Protein AF-A0A926U6B1-F1 (afdb_monomer_lite)

Structure (mmCIF, N/CA/C/O backbone):
data_AF-A0A926U6B1-F1
#
_entry.id   AF-A0A926U6B1-F1
#
loop_
_atom_site.group_PDB
_atom_site.id
_atom_site.type_symbol
_atom_site.label_atom_id
_atom_site.label_alt_id
_atom_site.label_comp_id
_atom_site.label_asym_id
_atom_site.label_entity_id
_atom_site.label_seq_id
_atom_site.pdbx_PDB_ins_code
_atom_site.Cartn_x
_atom_site.Cartn_y
_atom_site.Cartn_z
_atom_site.occupancy
_atom_site.B_iso_or_equiv
_atom_site.auth_seq_id
_atom_site.auth_comp_id
_atom_site.auth_asym_id
_atom_site.auth_atom_id
_atom_site.pdbx_PDB_model_num
ATOM 1 N N . MET A 1 1 ? 4.799 16.241 11.304 1.00 45.91 1 MET A N 1
ATOM 2 C CA . MET A 1 1 ? 3.453 16.338 11.906 1.00 45.91 1 MET A CA 1
ATOM 3 C C . MET A 1 1 ? 2.726 15.053 11.556 1.00 45.91 1 MET A C 1
ATOM 5 O O . MET A 1 1 ? 2.795 14.659 10.402 1.00 45.91 1 MET A O 1
ATOM 9 N N . THR A 1 2 ? 2.143 14.348 12.523 1.00 55.47 2 THR A N 1
ATOM 10 C CA . THR A 1 2 ? 1.338 13.146 12.255 1.00 55.47 2 THR A CA 1
ATOM 11 C C . THR A 1 2 ? -0.083 13.584 11.935 1.00 55.47 2 THR A C 1
ATOM 13 O O . THR A 1 2 ? -0.778 14.085 12.818 1.00 55.47 2 THR A O 1
ATOM 16 N N . THR A 1 3 ? -0.488 13.452 10.676 1.00 71.56 3 THR A N 1
ATOM 17 C CA . THR A 1 3 ? -1.867 13.704 10.249 1.00 71.56 3 THR A CA 1
ATOM 18 C C . THR A 1 3 ? -2.762 12.585 10.772 1.00 71.56 3 THR A C 1
ATOM 20 O O . THR A 1 3 ? -2.451 11.407 10.597 1.00 71.56 3 THR A O 1
ATOM 23 N N . THR A 1 4 ? -3.860 12.941 11.437 1.00 89.19 4 THR A N 1
ATOM 24 C CA . THR A 1 4 ? -4.883 11.970 11.836 1.00 89.19 4 THR A CA 1
ATOM 25 C C . THR A 1 4 ? -5.640 11.517 10.594 1.00 89.19 4 THR A C 1
ATOM 27 O O . THR A 1 4 ? -6.307 12.328 9.960 1.00 89.19 4 THR A O 1
ATOM 30 N N . ILE A 1 5 ? -5.540 10.233 10.259 1.00 94.50 5 ILE A N 1
ATOM 31 C CA . ILE A 1 5 ? -6.260 9.635 9.132 1.00 94.50 5 ILE A CA 1
ATOM 32 C C . ILE A 1 5 ? -7.733 9.451 9.487 1.00 94.50 5 ILE A C 1
ATOM 34 O O . ILE A 1 5 ? -8.052 8.897 10.542 1.00 94.50 5 ILE A O 1
ATOM 38 N N . THR A 1 6 ? -8.624 9.892 8.600 1.00 96.06 6 THR A N 1
ATOM 39 C CA . THR A 1 6 ? -10.074 9.699 8.715 1.00 96.06 6 THR A CA 1
ATOM 40 C C . THR A 1 6 ? -10.574 8.568 7.816 1.00 96.06 6 THR A C 1
ATOM 42 O O . THR A 1 6 ? -9.847 8.044 6.968 1.00 96.06 6 THR A O 1
ATOM 45 N N . VAL A 1 7 ? -11.843 8.187 7.987 1.00 97.12 7 VAL A N 1
ATOM 46 C CA . VAL A 1 7 ? -12.505 7.201 7.118 1.00 97.12 7 VAL A CA 1
ATOM 47 C C . VAL A 1 7 ? -12.552 7.703 5.672 1.00 97.12 7 VAL A C 1
ATOM 49 O O . VAL A 1 7 ? -12.290 6.935 4.753 1.00 97.12 7 VAL A O 1
ATOM 52 N N . GLU A 1 8 ? -12.789 8.999 5.469 1.00 97.56 8 GLU A N 1
ATOM 53 C CA . GLU A 1 8 ? -12.849 9.630 4.148 1.00 97.56 8 GLU A CA 1
ATOM 54 C C . GLU A 1 8 ? -11.492 9.628 3.436 1.00 97.56 8 GLU A C 1
ATOM 56 O O . GLU A 1 8 ? -11.446 9.478 2.215 1.00 97.56 8 GLU A O 1
ATOM 61 N N . ASN A 1 9 ? -10.387 9.773 4.179 1.00 97.44 9 ASN A N 1
ATOM 62 C CA . ASN A 1 9 ? -9.047 9.623 3.605 1.00 97.44 9 ASN A CA 1
ATOM 63 C C . ASN A 1 9 ? -8.846 8.199 3.072 1.00 97.44 9 ASN A C 1
ATOM 65 O O . ASN A 1 9 ? -8.396 8.008 1.942 1.00 97.44 9 ASN A O 1
ATOM 69 N N . LEU A 1 10 ? -9.228 7.195 3.871 1.00 98.06 10 LEU A N 1
ATOM 70 C CA . LEU A 1 10 ? -9.149 5.796 3.455 1.00 98.06 10 LEU A CA 1
ATOM 71 C C . LEU A 1 10 ? -10.073 5.504 2.271 1.00 98.06 10 LEU A C 1
ATOM 73 O O . LEU A 1 10 ? -9.671 4.766 1.382 1.00 98.06 10 LEU A O 1
ATOM 77 N N . ASP A 1 11 ? -11.267 6.098 2.213 1.00 98.44 11 ASP A N 1
ATOM 78 C CA . ASP A 1 11 ? -12.184 5.952 1.076 1.00 98.44 11 ASP A CA 1
ATOM 79 C C . ASP A 1 11 ? -11.575 6.418 -0.244 1.00 98.44 11 ASP A C 1
ATOM 81 O O . ASP A 1 11 ? -11.683 5.720 -1.254 1.00 98.44 11 ASP A O 1
ATOM 85 N N . ARG A 1 12 ? -10.898 7.571 -0.242 1.00 98.38 12 ARG A N 1
ATOM 86 C CA . ARG A 1 12 ? -10.265 8.110 -1.453 1.00 98.38 12 ARG A CA 1
ATOM 87 C C . ARG A 1 12 ? -9.132 7.219 -1.960 1.00 98.38 12 ARG A C 1
ATOM 89 O O . ARG A 1 12 ? -9.056 6.975 -3.159 1.00 98.38 12 ARG A O 1
ATOM 96 N N . VAL A 1 13 ? -8.321 6.660 -1.062 1.00 98.19 13 VAL A N 1
ATOM 97 C CA . VAL A 1 13 ? -7.270 5.698 -1.435 1.00 98.19 13 VAL A CA 1
ATOM 98 C C . VAL A 1 13 ? -7.864 4.354 -1.873 1.00 98.19 13 VAL A C 1
ATOM 100 O O . VAL A 1 13 ? -7.430 3.769 -2.863 1.00 98.19 13 VAL A O 1
ATOM 103 N N . LEU A 1 14 ? -8.878 3.850 -1.166 1.00 98.50 14 LEU A N 1
ATOM 104 C CA . LEU A 1 14 ? -9.508 2.562 -1.471 1.00 98.50 14 LEU A CA 1
ATOM 105 C C . LEU A 1 14 ? -10.334 2.584 -2.761 1.00 98.50 14 LEU A C 1
ATOM 107 O O . LEU A 1 14 ? -10.607 1.519 -3.309 1.00 98.50 14 LEU A O 1
ATOM 111 N N . ALA A 1 15 ? -10.662 3.759 -3.303 1.00 98.25 15 ALA A N 1
ATOM 112 C CA . ALA A 1 15 ? -11.238 3.886 -4.641 1.00 98.25 15 ALA A CA 1
ATOM 113 C C . ALA A 1 15 ? -10.328 3.306 -5.744 1.00 98.25 15 ALA A C 1
ATOM 115 O O . ALA A 1 15 ? -10.822 2.930 -6.805 1.00 98.25 15 ALA A O 1
ATOM 116 N N . PHE A 1 16 ? -9.021 3.178 -5.485 1.00 98.06 16 PHE A N 1
ATOM 117 C CA . PHE A 1 16 ? -8.071 2.529 -6.389 1.00 98.06 16 PHE A CA 1
ATOM 118 C C . PHE A 1 16 ? -8.028 1.003 -6.243 1.00 98.06 16 PHE A C 1
ATOM 120 O O . PHE A 1 16 ? -7.383 0.357 -7.057 1.00 98.06 16 PHE A O 1
ATOM 127 N N . LEU A 1 17 ? -8.703 0.389 -5.262 1.00 97.62 17 LEU A N 1
ATOM 128 C CA . LEU A 1 17 ? -8.675 -1.068 -5.069 1.00 97.62 17 LEU A CA 1
ATOM 129 C C . LEU A 1 17 ? -8.993 -1.868 -6.355 1.00 97.62 17 LEU A C 1
ATOM 131 O O . LEU A 1 17 ? -8.217 -2.775 -6.660 1.00 97.62 17 LEU A O 1
ATOM 135 N N . PRO A 1 18 ? -10.015 -1.513 -7.169 1.00 97.31 18 PRO A N 1
ATOM 136 C CA . PRO A 1 18 ? -10.315 -2.243 -8.405 1.00 97.31 18 PRO A CA 1
ATOM 137 C C . PRO A 1 18 ? -9.165 -2.253 -9.422 1.00 97.31 18 PRO A C 1
ATOM 139 O O . PRO A 1 18 ? -9.031 -3.211 -10.178 1.00 97.31 18 PRO A O 1
ATOM 142 N N . LEU A 1 19 ? -8.306 -1.223 -9.416 1.00 96.06 19 LEU A N 1
ATOM 143 C CA . LEU A 1 19 ? -7.125 -1.133 -10.284 1.00 96.06 19 LEU A CA 1
ATOM 144 C C . LEU A 1 19 ? -6.149 -2.292 -10.039 1.00 96.06 19 LEU A C 1
ATOM 146 O O . LEU A 1 19 ? -5.500 -2.757 -10.969 1.00 96.06 19 LEU A O 1
ATOM 150 N N . PHE A 1 20 ? -6.048 -2.741 -8.787 1.00 96.00 20 PHE A N 1
ATOM 151 C CA . PHE A 1 20 ? -5.142 -3.808 -8.362 1.00 96.00 20 PHE A CA 1
ATOM 152 C C . PHE A 1 20 ? -5.802 -5.193 -8.357 1.00 96.00 20 PHE A C 1
ATOM 154 O O . PHE A 1 20 ? -5.105 -6.198 -8.235 1.00 96.00 20 PHE A O 1
ATOM 161 N N . GLU A 1 21 ? -7.131 -5.266 -8.457 1.00 95.69 21 GLU A N 1
ATOM 162 C CA . GLU A 1 21 ? -7.873 -6.530 -8.549 1.00 95.69 21 GLU A CA 1
ATOM 163 C C . GLU A 1 21 ? -7.992 -7.036 -9.993 1.00 95.69 21 GLU A C 1
ATOM 165 O O . GLU A 1 21 ? -8.072 -8.248 -10.213 1.00 95.69 21 GLU A O 1
ATOM 170 N N . ASP A 1 22 ? -7.973 -6.135 -10.981 1.00 93.94 22 ASP A N 1
ATOM 171 C CA . ASP A 1 22 ? -8.019 -6.505 -12.394 1.00 93.94 22 ASP A CA 1
ATOM 172 C C . ASP A 1 22 ? -6.637 -6.917 -12.921 1.00 93.94 22 ASP A C 1
ATOM 174 O O . ASP A 1 22 ? -5.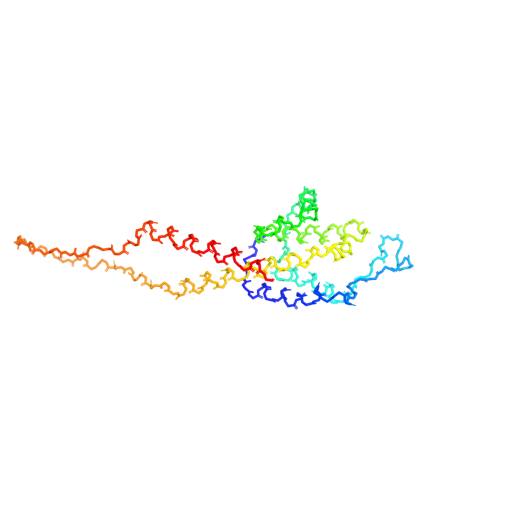782 -6.093 -13.239 1.00 93.94 22 ASP A O 1
ATOM 178 N N . GLN A 1 23 ? -6.448 -8.225 -13.089 1.00 84.19 23 GLN A N 1
ATOM 179 C CA . GLN A 1 23 ? -5.210 -8.817 -13.611 1.00 84.19 23 GLN A CA 1
ATOM 180 C C . GLN A 1 23 ? -4.932 -8.472 -15.086 1.00 84.19 23 GLN A C 1
ATOM 182 O O . GLN A 1 23 ? -3.836 -8.741 -15.579 1.00 84.19 23 GLN A O 1
ATOM 187 N N . ASN A 1 24 ? -5.901 -7.906 -15.813 1.00 89.56 24 ASN A N 1
ATOM 188 C CA . ASN A 1 24 ? -5.722 -7.511 -17.211 1.00 89.56 24 ASN A CA 1
ATOM 189 C C . ASN A 1 24 ? -5.194 -6.078 -17.354 1.00 89.56 24 ASN A C 1
ATOM 191 O O . ASN A 1 24 ? -4.709 -5.713 -18.431 1.00 89.56 24 ASN A O 1
ATOM 195 N N . LEU A 1 25 ? -5.284 -5.261 -16.299 1.00 91.44 25 LEU A N 1
ATOM 196 C CA . LEU A 1 25 ? -4.773 -3.896 -16.313 1.00 91.44 25 LEU A CA 1
ATOM 197 C C . LEU A 1 25 ? -3.256 -3.902 -16.146 1.00 91.44 25 LEU A C 1
ATOM 199 O O . LEU A 1 25 ? -2.701 -4.366 -15.153 1.00 91.44 25 LEU A O 1
ATOM 203 N N . LYS A 1 26 ? -2.564 -3.336 -17.136 1.00 93.56 26 LYS A N 1
ATOM 204 C CA . LYS A 1 26 ? -1.118 -3.136 -17.065 1.00 93.56 26 LYS A CA 1
ATOM 205 C C . LYS A 1 26 ? -0.817 -1.825 -16.355 1.00 93.56 26 LYS A C 1
ATOM 207 O O . LYS A 1 26 ? -0.941 -0.756 -16.946 1.00 93.56 26 LYS A O 1
ATOM 212 N N . LEU A 1 27 ? -0.392 -1.918 -15.099 1.00 95.81 27 LEU A N 1
ATOM 213 C CA . LEU A 1 27 ? -0.055 -0.744 -14.287 1.00 95.81 27 LEU A CA 1
ATOM 214 C C . LEU A 1 27 ? 1.323 -0.163 -14.599 1.00 95.81 27 LEU A C 1
ATOM 216 O O . LEU A 1 27 ? 1.610 0.968 -14.205 1.00 95.81 27 LEU A O 1
ATOM 220 N N . TYR A 1 28 ? 2.148 -0.907 -15.328 1.00 95.25 28 TYR A N 1
ATOM 221 C CA . TYR A 1 28 ? 3.443 -0.473 -15.819 1.00 95.25 28 TYR A CA 1
ATOM 222 C C . TYR A 1 28 ? 3.788 -1.184 -17.136 1.00 95.25 28 TYR A C 1
ATOM 224 O O . TYR A 1 28 ? 3.146 -2.160 -17.539 1.00 95.25 28 TYR A O 1
ATOM 232 N N . LYS A 1 29 ? 4.821 -0.687 -17.811 1.00 94.38 29 LYS A N 1
ATOM 233 C CA . LYS A 1 29 ? 5.452 -1.305 -18.979 1.00 94.38 29 LYS A CA 1
ATOM 234 C C . LYS A 1 29 ? 6.970 -1.228 -18.836 1.00 94.38 29 LYS A C 1
ATOM 236 O O . LYS A 1 29 ? 7.487 -0.258 -18.291 1.00 94.38 29 LYS A O 1
ATOM 241 N N . PHE A 1 30 ? 7.666 -2.244 -19.332 1.00 92.88 30 PHE A N 1
ATOM 242 C CA . PHE A 1 30 ? 9.123 -2.247 -19.424 1.00 92.88 30 PHE A CA 1
ATOM 243 C C . PHE A 1 30 ? 9.538 -1.803 -20.829 1.00 92.88 30 PHE A C 1
ATOM 245 O O . PHE A 1 30 ? 9.216 -2.469 -21.815 1.00 92.88 30 PHE A O 1
ATOM 252 N N . GLU A 1 31 ? 10.235 -0.677 -20.917 1.00 92.62 31 GLU A N 1
ATOM 253 C CA . GLU A 1 31 ? 10.722 -0.065 -22.149 1.00 92.62 31 GLU A CA 1
ATOM 254 C C . GLU A 1 31 ? 12.230 0.201 -22.020 1.00 92.62 31 GLU A C 1
ATOM 256 O O . GLU A 1 31 ? 12.638 1.278 -21.586 1.00 92.62 31 GLU A O 1
ATOM 261 N N . PRO A 1 32 ? 13.089 -0.759 -22.413 1.00 86.69 32 PRO A N 1
ATOM 262 C CA . PRO A 1 32 ? 14.538 -0.643 -22.233 1.00 86.69 32 PRO A CA 1
ATOM 263 C C . PRO A 1 32 ? 15.158 0.513 -23.028 1.00 86.69 32 PRO A C 1
ATOM 265 O O . PRO A 1 32 ? 16.260 0.954 -22.719 1.00 86.69 32 PRO A O 1
ATOM 268 N N . GLU A 1 33 ? 14.456 1.013 -24.047 1.00 88.94 33 GLU A N 1
ATOM 269 C CA . GLU A 1 33 ? 14.890 2.164 -24.842 1.00 88.94 33 GLU A CA 1
ATOM 270 C C . GLU A 1 33 ? 14.421 3.512 -24.273 1.00 88.94 33 GLU A C 1
ATOM 272 O O . GLU A 1 33 ? 14.927 4.552 -24.690 1.00 88.94 33 GLU A O 1
ATOM 277 N N . ALA A 1 34 ? 13.482 3.522 -23.319 1.00 83.75 34 ALA A N 1
ATOM 278 C CA . ALA A 1 34 ? 12.984 4.760 -22.721 1.00 83.75 34 ALA A CA 1
ATOM 279 C C . ALA A 1 34 ? 14.029 5.409 -21.799 1.00 83.75 34 ALA A C 1
ATOM 281 O O . ALA A 1 34 ? 14.127 6.635 -21.735 1.00 83.75 34 ALA A O 1
ATOM 282 N N . SER A 1 35 ? 14.827 4.597 -21.100 1.00 83.38 35 SER A N 1
ATOM 283 C CA . SER A 1 35 ? 15.881 5.061 -20.199 1.00 83.38 35 SER A CA 1
ATOM 284 C C . SER A 1 35 ? 16.888 3.951 -19.910 1.00 83.38 35 SER A C 1
ATOM 286 O O . SER A 1 35 ? 16.520 2.802 -19.685 1.00 83.38 35 SER A O 1
ATOM 288 N N . LEU A 1 36 ? 18.171 4.320 -19.848 1.00 77.44 36 LEU A N 1
ATOM 289 C CA . LEU A 1 36 ? 19.254 3.418 -19.439 1.00 77.44 36 LEU A CA 1
ATOM 290 C C . LEU A 1 36 ? 19.271 3.141 -17.930 1.00 77.44 36 LEU A C 1
ATOM 292 O O . LEU A 1 36 ? 19.911 2.185 -17.501 1.00 77.44 36 LEU A O 1
ATOM 296 N N . PHE A 1 37 ? 18.623 3.998 -17.138 1.00 74.44 37 PHE A N 1
ATOM 297 C CA . PHE A 1 37 ? 18.660 3.937 -15.676 1.00 74.44 37 PHE A CA 1
ATOM 298 C C . PHE A 1 37 ? 17.337 3.480 -15.068 1.00 74.44 37 PHE A C 1
ATOM 300 O O . PHE A 1 37 ? 17.371 2.857 -14.021 1.00 74.44 37 PHE A O 1
ATOM 307 N N . ASP A 1 38 ? 16.208 3.759 -15.725 1.00 81.19 38 ASP A N 1
ATOM 308 C CA . ASP A 1 38 ? 14.877 3.357 -15.260 1.00 81.19 38 ASP A CA 1
ATOM 309 C C . ASP A 1 38 ? 13.965 3.011 -16.448 1.00 81.19 38 ASP A C 1
ATOM 311 O O . ASP A 1 38 ? 13.238 3.866 -16.961 1.00 81.19 38 ASP A O 1
ATOM 315 N N . PRO A 1 39 ? 14.039 1.775 -16.959 1.00 88.56 39 PRO A N 1
ATOM 316 C CA . PRO A 1 39 ? 13.248 1.349 -18.106 1.00 88.56 39 PRO A CA 1
ATOM 317 C C . PRO A 1 39 ? 11.768 1.107 -17.759 1.00 88.56 39 PRO A C 1
ATOM 319 O O . PRO A 1 39 ? 11.001 0.718 -18.641 1.00 88.56 39 PRO A O 1
ATOM 322 N N . TYR A 1 40 ? 11.340 1.286 -16.505 1.00 91.81 40 TYR A N 1
ATOM 323 C CA . TYR A 1 40 ? 9.958 1.048 -16.099 1.00 91.81 40 TYR A CA 1
ATOM 324 C C . TYR A 1 40 ? 9.128 2.323 -16.243 1.00 91.81 40 TYR A C 1
ATOM 326 O O . TYR A 1 40 ? 9.406 3.365 -15.664 1.00 91.81 40 TYR A O 1
ATOM 334 N N . CYS A 1 41 ? 8.060 2.239 -17.030 1.00 91.88 41 CYS A N 1
ATOM 335 C CA . CYS A 1 41 ? 7.112 3.331 -17.208 1.00 91.88 41 CYS A CA 1
ATOM 336 C C . CYS A 1 41 ? 5.782 2.956 -16.561 1.00 91.88 41 CYS A C 1
ATOM 338 O O . CYS A 1 41 ? 5.100 2.033 -17.011 1.00 91.88 41 CYS A O 1
ATOM 340 N N . TYR A 1 42 ? 5.396 3.691 -15.525 1.00 93.69 42 TYR A N 1
ATOM 341 C CA . TYR A 1 42 ? 4.138 3.478 -14.820 1.00 93.69 42 TYR A CA 1
ATOM 342 C C . TYR A 1 42 ? 2.953 4.133 -15.543 1.00 93.69 42 TYR A C 1
ATOM 344 O O . TYR A 1 42 ? 3.078 5.190 -16.162 1.00 93.69 42 TYR A O 1
ATOM 352 N N . SER A 1 43 ? 1.793 3.483 -15.466 1.00 95.75 43 SER A N 1
ATOM 353 C CA . SER A 1 43 ? 0.518 3.993 -15.981 1.00 95.75 43 SER A CA 1
ATOM 354 C C . SER A 1 43 ? 0.083 5.269 -15.254 1.00 95.75 43 SER A C 1
ATOM 356 O O . SER A 1 43 ? 0.454 5.510 -14.102 1.00 95.75 43 SER A O 1
ATOM 358 N N . PHE A 1 44 ? -0.746 6.080 -15.911 1.00 96.19 44 PHE A N 1
ATOM 359 C CA . PHE A 1 44 ? -1.291 7.299 -15.311 1.00 96.19 44 PHE A CA 1
ATOM 360 C C . PHE A 1 44 ? -2.135 6.985 -14.067 1.00 96.19 44 PHE A C 1
ATOM 362 O O . PHE A 1 44 ? -2.073 7.690 -13.062 1.00 96.19 44 PHE A O 1
ATOM 369 N N . GLU A 1 45 ? -2.882 5.888 -14.113 1.00 96.56 45 GLU A N 1
ATOM 370 C CA . GLU A 1 45 ? -3.719 5.381 -13.035 1.00 96.56 45 GLU A CA 1
ATOM 371 C C . GLU A 1 45 ? -2.884 5.017 -11.802 1.00 96.56 45 GLU A C 1
ATOM 373 O O . GLU A 1 45 ? -3.227 5.419 -10.689 1.00 96.56 45 GLU A O 1
ATOM 378 N N . PHE A 1 46 ? -1.757 4.322 -11.992 1.00 96.62 46 PHE A N 1
ATOM 379 C CA . PHE A 1 46 ? -0.854 3.984 -10.892 1.00 96.62 46 PHE A CA 1
ATOM 380 C C . PHE A 1 46 ? -0.165 5.223 -10.307 1.00 96.62 46 PHE A C 1
ATOM 382 O O . PHE A 1 46 ? -0.075 5.362 -9.089 1.00 96.62 46 PHE A O 1
ATOM 389 N N . LEU A 1 47 ? 0.264 6.172 -11.142 1.00 95.81 47 LEU A N 1
ATOM 390 C CA . LEU A 1 47 ? 0.843 7.430 -10.656 1.00 95.81 47 LEU A CA 1
ATOM 391 C C . LEU A 1 47 ? -0.174 8.264 -9.857 1.00 95.81 47 LEU A C 1
ATOM 393 O O . LEU A 1 47 ? 0.175 8.840 -8.826 1.00 95.81 47 LEU A O 1
ATOM 397 N N . ASN A 1 48 ? -1.444 8.286 -10.274 1.00 97.62 48 ASN A N 1
ATOM 398 C CA . ASN A 1 48 ? -2.516 8.927 -9.508 1.00 97.62 48 ASN A CA 1
ATOM 399 C C . ASN A 1 48 ? -2.755 8.248 -8.161 1.00 97.62 48 ASN A C 1
ATOM 401 O O . ASN A 1 48 ? -3.004 8.939 -7.173 1.00 97.62 48 ASN A O 1
ATOM 405 N N . PHE A 1 49 ? -2.648 6.920 -8.107 1.00 98.00 49 PHE A N 1
ATOM 406 C CA . PHE A 1 49 ? -2.685 6.190 -6.846 1.00 98.00 49 PHE A CA 1
ATOM 407 C C . PHE A 1 49 ? -1.560 6.653 -5.906 1.00 98.00 49 PHE A C 1
ATOM 409 O O . PHE A 1 49 ? -1.846 7.016 -4.766 1.00 98.00 49 PHE A O 1
ATOM 416 N N . LEU A 1 50 ? -0.309 6.735 -6.379 1.00 96.69 50 LEU A N 1
ATOM 417 C CA . LEU A 1 50 ? 0.818 7.205 -5.558 1.00 96.69 50 LEU A CA 1
ATOM 418 C C . LEU A 1 50 ? 0.612 8.640 -5.049 1.00 96.69 50 LEU A C 1
ATOM 420 O O . LEU A 1 50 ? 0.812 8.905 -3.865 1.00 96.69 50 LEU A O 1
ATOM 424 N N . ASN A 1 51 ? 0.145 9.545 -5.912 1.00 96.56 51 ASN A N 1
ATOM 425 C CA . ASN A 1 51 ? -0.192 10.914 -5.512 1.00 96.56 51 ASN A CA 1
ATOM 426 C C . ASN A 1 51 ? -1.310 10.951 -4.463 1.00 96.56 51 ASN A C 1
ATOM 428 O O . ASN A 1 51 ? -1.253 11.747 -3.527 1.00 96.56 51 ASN A O 1
ATOM 432 N N . SER A 1 52 ? -2.323 10.089 -4.591 1.00 97.56 52 SER A N 1
ATOM 433 C CA . SER A 1 52 ? -3.407 10.002 -3.612 1.00 97.56 52 SER A CA 1
ATOM 434 C C . SER A 1 52 ? -2.898 9.539 -2.246 1.00 97.56 52 SER A C 1
ATOM 436 O O . SER A 1 52 ? -3.336 10.077 -1.231 1.00 97.56 52 SER A O 1
ATOM 438 N N . LEU A 1 53 ? -1.930 8.617 -2.190 1.00 96.88 53 LEU A N 1
ATOM 439 C CA . LEU A 1 53 ? -1.317 8.208 -0.921 1.00 96.88 53 LEU A CA 1
ATOM 440 C C . LEU A 1 53 ? -0.674 9.389 -0.184 1.00 96.88 53 LEU A C 1
ATOM 442 O O . LEU A 1 53 ? -0.837 9.513 1.030 1.00 96.88 53 LEU A O 1
ATOM 446 N N . GLU A 1 54 ? 0.027 10.264 -0.903 1.00 93.50 54 GLU A N 1
ATOM 447 C CA . GLU A 1 54 ? 0.636 11.458 -0.313 1.00 93.50 54 GLU A CA 1
ATOM 448 C C . GLU A 1 54 ? -0.426 12.474 0.134 1.00 93.50 54 GLU A C 1
ATOM 450 O O . GLU A 1 54 ? -0.419 12.919 1.285 1.00 93.50 54 GLU A O 1
ATOM 455 N N . GLN A 1 55 ? -1.383 12.790 -0.743 1.00 95.81 55 GLN A N 1
ATOM 456 C CA . GLN A 1 55 ? -2.444 13.772 -0.484 1.00 95.81 55 GLN A CA 1
ATOM 457 C C . GLN A 1 55 ? -3.336 13.393 0.703 1.00 95.81 55 GLN A C 1
ATOM 459 O O . GLN A 1 55 ? -3.742 14.259 1.477 1.00 95.81 55 GLN A O 1
ATOM 464 N N . GLU A 1 56 ? -3.621 12.102 0.866 1.00 96.50 56 GLU A N 1
ATOM 465 C CA . GLU A 1 56 ? -4.473 11.590 1.940 1.00 96.50 56 GLU A CA 1
ATOM 466 C C . GLU A 1 56 ? -3.695 11.274 3.228 1.00 96.50 56 GLU A C 1
ATOM 468 O O . GLU A 1 56 ? -4.277 10.799 4.202 1.00 96.50 56 GLU A O 1
ATOM 473 N N . GLY A 1 57 ? -2.386 11.550 3.267 1.00 94.75 57 GLY A N 1
ATOM 474 C CA . GLY A 1 57 ? -1.547 11.375 4.454 1.00 94.75 57 GLY A CA 1
ATOM 475 C C . GLY A 1 57 ? -1.142 9.926 4.740 1.00 94.75 57 GLY A C 1
ATOM 476 O O . GLY A 1 57 ? -0.709 9.613 5.851 1.00 94.75 57 GLY A O 1
ATOM 477 N N . LEU A 1 58 ? -1.264 9.023 3.764 1.00 95.50 58 LEU A N 1
ATOM 478 C CA . LEU A 1 58 ? -0.842 7.624 3.887 1.00 95.50 58 LEU A CA 1
ATOM 479 C C . LEU A 1 58 ? 0.679 7.454 3.760 1.00 95.50 58 LEU A C 1
ATOM 481 O O . LEU A 1 58 ? 1.195 6.370 4.019 1.00 95.50 58 LEU A O 1
ATOM 485 N N . THR A 1 59 ? 1.402 8.523 3.439 1.00 94.12 59 THR A N 1
ATOM 486 C CA . THR A 1 59 ? 2.860 8.598 3.554 1.00 94.12 59 THR A CA 1
ATOM 487 C C . THR A 1 59 ? 3.278 9.439 4.758 1.00 94.12 59 THR A C 1
ATOM 489 O O . THR A 1 59 ? 2.623 10.422 5.107 1.00 94.12 59 THR A O 1
ATOM 492 N N . LEU A 1 60 ? 4.396 9.088 5.391 1.00 92.12 60 LEU A N 1
ATOM 493 C CA . LEU A 1 60 ? 4.900 9.754 6.592 1.00 92.12 60 LEU A CA 1
ATOM 494 C C . LEU A 1 60 ? 6.355 10.182 6.423 1.00 92.12 60 LEU A C 1
ATOM 496 O O . LEU A 1 60 ? 7.164 9.490 5.819 1.00 92.12 60 LEU A O 1
ATOM 500 N N . SER A 1 61 ? 6.733 11.285 7.063 1.00 91.06 61 SER A N 1
ATOM 501 C CA . SER A 1 61 ? 8.143 11.659 7.185 1.00 91.06 61 SER A CA 1
ATOM 502 C C . SER A 1 61 ? 8.811 10.858 8.306 1.00 91.06 61 SER A C 1
ATOM 504 O O . SER A 1 61 ? 8.559 11.117 9.484 1.00 91.06 61 SER A O 1
ATOM 506 N N . PHE A 1 62 ? 9.697 9.923 7.957 1.00 93.56 62 PHE A N 1
ATOM 507 C CA . PHE A 1 62 ? 10.542 9.173 8.896 1.00 93.56 62 PHE A CA 1
ATOM 508 C C . PHE A 1 62 ? 11.811 8.641 8.203 1.00 93.56 62 PHE A C 1
ATOM 510 O O . PHE A 1 62 ? 11.992 8.822 7.000 1.00 93.56 62 PHE A O 1
ATOM 517 N N . ASN A 1 63 ? 12.701 7.982 8.953 1.00 93.62 63 ASN A N 1
ATOM 518 C CA . ASN A 1 63 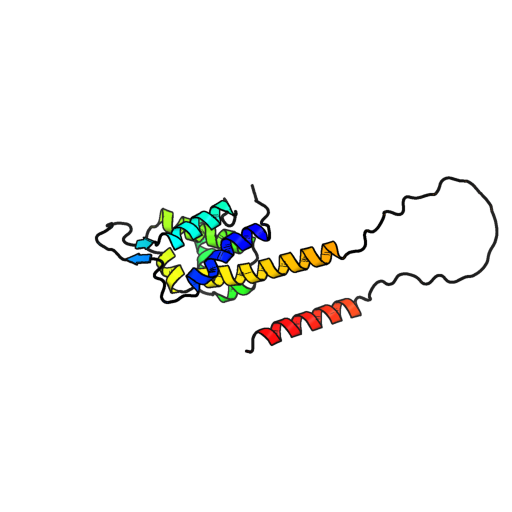? 13.911 7.366 8.397 1.00 93.62 63 ASN A CA 1
ATOM 519 C C . ASN A 1 63 ? 13.594 6.044 7.669 1.00 93.62 63 ASN A C 1
ATOM 521 O O . ASN A 1 63 ? 13.884 4.954 8.167 1.00 93.62 63 ASN A O 1
ATOM 525 N N . TRP A 1 64 ? 12.995 6.156 6.485 1.00 94.75 64 TRP A N 1
ATOM 526 C CA . TRP A 1 64 ? 12.627 5.021 5.636 1.00 94.75 64 TRP A CA 1
ATOM 527 C C . TRP A 1 64 ? 13.841 4.183 5.212 1.00 94.75 64 TRP A C 1
ATOM 529 O O . TRP A 1 64 ? 13.725 2.965 5.090 1.00 94.75 64 TRP A O 1
ATOM 539 N N . ALA A 1 65 ? 15.011 4.809 5.037 1.00 92.81 65 ALA A N 1
ATOM 540 C CA . ALA A 1 65 ? 16.226 4.135 4.590 1.00 92.81 65 ALA A CA 1
ATOM 541 C C . ALA A 1 65 ? 16.708 3.103 5.619 1.00 92.81 65 ALA A C 1
ATOM 543 O O . ALA A 1 65 ? 17.013 1.967 5.261 1.00 92.81 65 ALA A O 1
ATOM 544 N N . ALA A 1 66 ? 16.700 3.465 6.906 1.00 94.69 66 ALA A N 1
ATOM 545 C CA . ALA A 1 66 ? 17.014 2.531 7.988 1.00 94.69 66 ALA A CA 1
ATOM 546 C C . ALA A 1 66 ? 15.942 1.442 8.166 1.00 94.69 66 ALA A C 1
ATOM 548 O O . ALA A 1 66 ? 16.239 0.361 8.669 1.00 94.69 66 ALA A O 1
ATOM 549 N N . TRP A 1 67 ? 14.703 1.712 7.746 1.00 95.75 67 TRP A N 1
ATOM 550 C CA . TRP A 1 67 ? 13.571 0.796 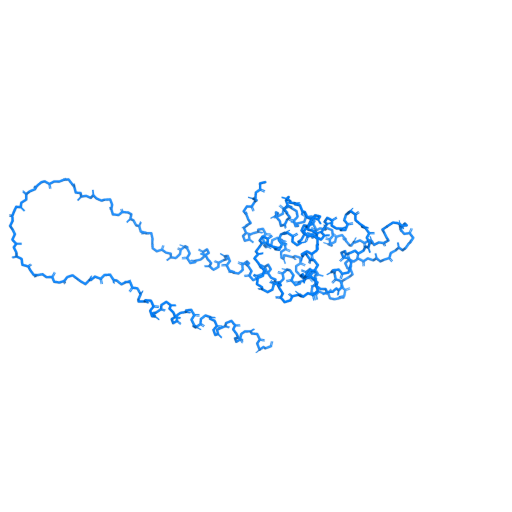7.896 1.00 95.75 67 TRP A CA 1
ATOM 551 C C . TRP A 1 67 ? 13.369 -0.146 6.699 1.00 95.75 67 TRP A C 1
ATOM 553 O O . TRP A 1 67 ? 12.539 -1.048 6.749 1.00 95.75 67 TRP A O 1
ATOM 563 N N . ARG A 1 68 ? 14.149 0.006 5.622 1.00 92.94 68 ARG A N 1
ATOM 564 C CA . ARG A 1 68 ? 14.011 -0.790 4.391 1.00 92.94 68 ARG A CA 1
ATOM 565 C C . ARG A 1 68 ? 14.120 -2.300 4.621 1.00 92.94 68 ARG A C 1
ATOM 567 O O . ARG A 1 68 ? 13.388 -3.061 3.996 1.00 92.94 68 ARG A O 1
ATOM 574 N N . ALA A 1 69 ? 15.012 -2.730 5.515 1.00 92.94 69 ALA A N 1
ATOM 575 C CA . ALA A 1 69 ? 15.152 -4.145 5.861 1.00 92.94 69 ALA A CA 1
ATOM 576 C C . ALA A 1 69 ? 13.870 -4.702 6.500 1.00 92.94 69 ALA A C 1
ATOM 578 O O . ALA A 1 69 ? 13.447 -5.799 6.158 1.00 92.94 69 ALA A O 1
ATOM 579 N N . GLU A 1 70 ? 13.219 -3.914 7.356 1.00 95.44 70 GLU A N 1
ATOM 580 C CA . GLU A 1 70 ? 11.956 -4.301 7.983 1.00 95.44 70 GLU A CA 1
ATOM 581 C C . GLU A 1 70 ? 10.814 -4.342 6.963 1.00 95.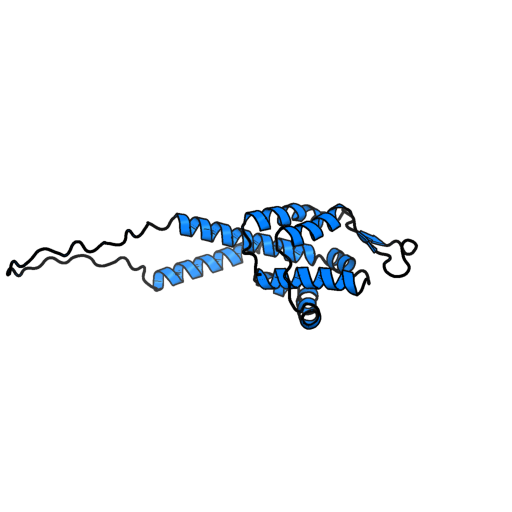44 70 GLU A C 1
ATOM 583 O O . GLU A 1 70 ? 10.055 -5.306 6.929 1.00 95.44 70 GLU A O 1
ATOM 588 N N . ALA A 1 71 ? 10.737 -3.354 6.064 1.00 95.00 71 ALA A N 1
ATOM 589 C CA . ALA A 1 71 ? 9.751 -3.348 4.982 1.00 95.00 71 ALA A CA 1
ATOM 590 C C . ALA A 1 71 ? 9.834 -4.609 4.106 1.00 95.00 71 ALA A C 1
ATOM 592 O O . ALA A 1 71 ? 8.808 -5.137 3.680 1.00 95.00 71 ALA A O 1
ATOM 593 N N . LYS A 1 72 ? 11.051 -5.118 3.872 1.00 94.12 72 LYS A N 1
ATOM 594 C CA . LYS A 1 72 ? 11.286 -6.338 3.0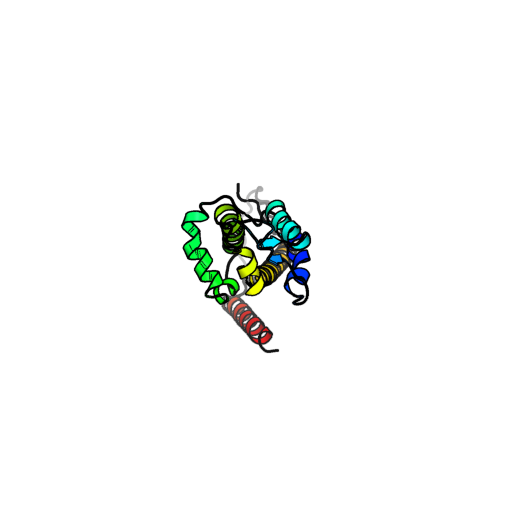94 1.00 94.12 72 LYS A CA 1
ATOM 595 C C . LYS A 1 72 ? 10.631 -7.568 3.728 1.00 94.12 72 LYS A C 1
ATOM 597 O O . LYS A 1 72 ? 10.075 -8.378 2.994 1.00 94.12 72 LYS A O 1
ATOM 602 N N . HIS A 1 73 ? 10.613 -7.677 5.059 1.00 96.19 73 HIS A N 1
ATOM 603 C CA . HIS A 1 73 ? 9.959 -8.797 5.746 1.00 96.19 73 HIS A CA 1
ATOM 604 C C . HIS A 1 73 ? 8.462 -8.884 5.418 1.00 96.19 73 HIS A C 1
ATOM 606 O O . HIS A 1 73 ? 7.943 -9.979 5.248 1.00 96.19 73 HIS A O 1
ATOM 612 N N . PHE A 1 74 ? 7.773 -7.751 5.250 1.00 97.12 74 PHE A N 1
ATOM 613 C CA . PHE A 1 74 ? 6.356 -7.736 4.857 1.00 97.12 74 PHE A CA 1
ATOM 614 C C . PHE A 1 74 ? 6.124 -8.132 3.393 1.00 97.12 74 PHE A C 1
ATOM 616 O O . PHE A 1 74 ? 5.019 -8.539 3.036 1.00 97.12 74 PHE A O 1
ATOM 623 N N . VAL A 1 75 ? 7.134 -7.976 2.534 1.00 95.50 75 VAL A N 1
ATOM 624 C CA . VAL A 1 75 ? 7.086 -8.451 1.144 1.00 95.50 75 VAL A CA 1
ATOM 625 C C . VAL A 1 75 ? 7.337 -9.959 1.097 1.00 95.50 75 VAL A C 1
ATOM 627 O O . VAL A 1 75 ? 6.650 -10.671 0.373 1.00 95.50 75 VAL A O 1
ATOM 630 N N . GLU A 1 76 ? 8.295 -10.447 1.889 1.00 95.56 76 GLU A N 1
ATOM 631 C CA . GLU A 1 76 ? 8.664 -11.867 1.969 1.00 95.56 76 GLU A CA 1
ATOM 632 C C . GLU A 1 76 ? 7.614 -12.715 2.702 1.00 95.56 76 GLU A C 1
ATOM 634 O O . GLU A 1 76 ? 7.378 -13.861 2.320 1.00 95.56 76 GLU A O 1
ATOM 639 N N . ASP A 1 77 ? 6.956 -12.148 3.715 1.00 95.81 77 ASP A N 1
ATOM 640 C CA . ASP A 1 77 ? 5.848 -12.760 4.445 1.00 95.81 77 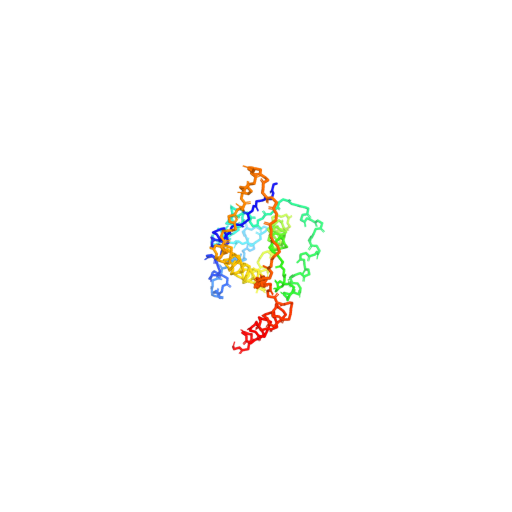ASP A CA 1
ATOM 641 C C . ASP A 1 77 ? 4.604 -11.845 4.438 1.00 95.81 77 ASP A C 1
ATOM 643 O O . ASP A 1 77 ? 4.378 -11.060 5.370 1.00 95.81 77 ASP A O 1
ATOM 647 N N . PRO A 1 78 ? 3.740 -11.961 3.409 1.00 94.19 78 PRO A N 1
ATOM 648 C CA . PRO A 1 78 ? 2.507 -11.181 3.315 1.00 94.19 78 PRO A CA 1
ATOM 649 C C . PRO A 1 78 ? 1.533 -11.405 4.479 1.00 94.19 78 PRO A C 1
ATOM 651 O O . PRO A 1 78 ? 0.659 -10.568 4.709 1.00 94.19 78 PRO A O 1
ATOM 654 N N . SER A 1 79 ? 1.659 -12.503 5.239 1.00 95.69 79 SER A N 1
ATOM 655 C CA . SER A 1 79 ? 0.767 -12.784 6.369 1.00 95.69 79 SER A CA 1
ATOM 656 C C . SER A 1 79 ? 0.918 -11.760 7.501 1.00 95.69 79 SER A C 1
ATOM 658 O O . SER A 1 79 ? -0.050 -11.494 8.222 1.00 95.69 79 SER A O 1
ATOM 660 N N . LEU A 1 80 ? 2.080 -11.099 7.598 1.00 96.88 80 LEU A N 1
ATOM 661 C CA . LEU A 1 80 ? 2.340 -10.018 8.551 1.00 96.88 80 LEU A CA 1
ATOM 662 C C . LEU A 1 80 ? 1.408 -8.814 8.338 1.00 96.88 80 LEU A C 1
ATOM 664 O O . LEU A 1 80 ? 1.075 -8.104 9.292 1.00 96.88 80 LEU A O 1
ATOM 668 N N . LEU A 1 81 ? 0.918 -8.604 7.111 1.00 97.31 81 LEU A N 1
ATOM 669 C CA . LEU A 1 81 ? -0.021 -7.524 6.805 1.00 97.31 81 LEU A CA 1
ATOM 670 C C . LEU A 1 81 ? -1.380 -7.718 7.486 1.00 97.31 81 LEU A C 1
ATOM 672 O O . LEU A 1 81 ? -2.034 -6.728 7.807 1.00 97.31 81 LEU A O 1
ATOM 676 N N . ASN A 1 82 ? -1.792 -8.956 7.781 1.00 94.56 82 ASN A N 1
ATOM 677 C CA . ASN A 1 82 ? -3.114 -9.256 8.348 1.00 94.56 82 ASN A CA 1
ATOM 678 C C . ASN A 1 82 ? -3.364 -8.555 9.688 1.00 94.56 82 ASN A C 1
ATOM 680 O O . ASN A 1 82 ? -4.494 -8.165 9.986 1.00 94.56 82 ASN A O 1
ATOM 684 N N . ALA A 1 83 ? -2.310 -8.378 10.486 1.00 93.81 83 ALA A N 1
ATOM 685 C CA . ALA A 1 83 ? -2.365 -7.730 11.792 1.00 93.81 83 ALA A CA 1
ATOM 686 C C . ALA A 1 83 ? -1.695 -6.347 11.811 1.00 93.81 83 ALA A C 1
ATOM 688 O O . ALA A 1 83 ? -1.771 -5.655 12.828 1.00 93.81 83 ALA A O 1
ATOM 689 N N . ALA A 1 84 ? -1.080 -5.915 10.705 1.00 97.50 84 ALA A N 1
ATOM 690 C CA . ALA A 1 84 ? -0.356 -4.652 10.648 1.00 97.50 84 ALA A CA 1
ATOM 691 C C . ALA A 1 84 ? -1.283 -3.468 11.001 1.00 97.50 84 ALA A C 1
ATOM 693 O O . ALA A 1 84 ? -2.389 -3.362 10.447 1.00 97.50 84 ALA A O 1
ATOM 694 N N . PRO A 1 85 ? -0.890 -2.595 11.945 1.00 97.00 85 PRO A N 1
ATOM 695 C CA . PRO A 1 85 ? -1.648 -1.397 12.273 1.00 97.00 85 PRO A CA 1
ATOM 696 C C . PRO A 1 85 ? -1.410 -0.305 11.220 1.00 97.00 85 PRO A C 1
ATOM 698 O O . PRO A 1 85 ? -0.417 -0.328 10.491 1.00 97.00 85 PRO A O 1
ATOM 701 N N . LEU A 1 86 ? -2.301 0.688 11.170 1.00 96.50 86 LEU A N 1
ATOM 702 C CA . LEU A 1 86 ? -2.240 1.772 10.183 1.00 96.50 86 LEU A CA 1
ATOM 703 C C . LEU A 1 86 ? -0.864 2.471 10.099 1.00 96.50 86 LEU A C 1
ATOM 705 O O . LEU A 1 86 ? -0.376 2.623 8.981 1.00 96.50 86 LEU A O 1
ATOM 709 N N . PRO A 1 87 ? -0.178 2.814 11.212 1.00 95.69 87 PRO A N 1
ATOM 710 C CA . PRO A 1 87 ? 1.140 3.447 11.131 1.00 95.69 87 PRO A CA 1
ATOM 711 C C . PRO A 1 87 ? 2.192 2.584 10.426 1.00 95.69 87 PRO A C 1
ATOM 713 O O . PRO A 1 87 ? 3.014 3.109 9.681 1.00 95.69 87 PRO A O 1
ATOM 716 N N . THR A 1 88 ? 2.145 1.261 10.606 1.00 97.31 88 THR A N 1
ATOM 717 C CA . THR A 1 88 ? 3.046 0.327 9.913 1.00 97.31 88 THR A CA 1
ATOM 718 C C . THR A 1 88 ? 2.764 0.302 8.415 1.00 97.31 88 THR A C 1
ATOM 720 O O . THR A 1 88 ? 3.697 0.302 7.620 1.00 97.31 88 THR A O 1
ATOM 723 N N . LEU A 1 89 ? 1.492 0.345 8.007 1.00 97.88 89 LEU A N 1
ATOM 724 C CA . LEU A 1 89 ? 1.137 0.431 6.587 1.00 97.88 89 LEU A CA 1
ATOM 725 C C . LEU A 1 89 ? 1.598 1.753 5.966 1.00 97.88 89 LEU A C 1
ATOM 727 O O . LEU A 1 89 ? 2.108 1.753 4.850 1.00 97.88 89 LEU A O 1
ATOM 731 N N . GLN A 1 90 ? 1.485 2.866 6.696 1.00 96.88 90 GLN A N 1
ATOM 732 C CA . GLN A 1 90 ? 2.000 4.157 6.235 1.00 96.88 90 GLN A CA 1
ATOM 733 C C . GLN A 1 90 ? 3.528 4.134 6.064 1.00 96.88 90 GLN A C 1
ATOM 735 O O . GLN A 1 90 ? 4.059 4.655 5.080 1.00 96.88 90 GLN A O 1
ATOM 740 N N . GLN A 1 91 ? 4.245 3.498 6.997 1.00 96.75 91 GLN A N 1
ATOM 741 C CA . GLN A 1 91 ? 5.691 3.285 6.885 1.00 96.75 91 GLN A CA 1
ATOM 742 C C . GLN A 1 91 ? 6.041 2.425 5.667 1.00 96.75 91 GLN A C 1
ATOM 744 O O . GLN A 1 91 ? 6.918 2.816 4.903 1.00 96.75 91 GLN A O 1
ATOM 749 N N . LEU A 1 92 ? 5.324 1.318 5.442 1.00 97.50 92 LEU A N 1
ATOM 750 C CA . LEU A 1 92 ? 5.509 0.453 4.271 1.00 97.50 92 LEU A CA 1
ATOM 751 C C . LEU A 1 92 ? 5.333 1.219 2.963 1.00 97.50 92 LEU A C 1
ATOM 753 O O . LEU A 1 92 ? 6.243 1.228 2.138 1.00 97.50 92 LEU A O 1
ATOM 757 N N . LEU A 1 93 ? 4.198 1.900 2.795 1.00 97.25 93 LEU A N 1
ATOM 758 C CA . LEU A 1 93 ? 3.895 2.660 1.582 1.00 97.25 93 LEU A CA 1
ATOM 759 C C . LEU A 1 93 ? 4.960 3.725 1.309 1.00 97.25 93 LEU A C 1
ATOM 761 O O . LEU A 1 93 ? 5.480 3.809 0.200 1.00 97.25 93 LEU A O 1
ATOM 765 N N . THR A 1 94 ? 5.348 4.481 2.338 1.00 96.38 94 THR A N 1
ATOM 766 C CA . THR A 1 94 ? 6.418 5.480 2.226 1.00 96.38 94 THR A CA 1
ATOM 767 C C . THR A 1 94 ? 7.743 4.835 1.822 1.00 96.38 94 THR A C 1
ATOM 769 O O . THR A 1 94 ? 8.396 5.304 0.895 1.00 96.38 94 THR A O 1
ATOM 772 N N . THR A 1 95 ? 8.156 3.761 2.504 1.00 96.62 95 THR A N 1
ATOM 773 C CA . THR A 1 95 ? 9.425 3.090 2.213 1.00 96.62 95 THR A CA 1
ATOM 774 C C . THR A 1 95 ? 9.450 2.560 0.792 1.00 96.62 95 THR A C 1
ATOM 776 O O . THR A 1 95 ? 10.475 2.708 0.131 1.00 96.62 95 THR A O 1
ATOM 779 N N . HIS A 1 96 ? 8.350 1.999 0.293 1.00 95.44 96 HIS A N 1
ATOM 780 C CA . HIS A 1 96 ? 8.292 1.485 -1.072 1.00 95.44 96 HIS A CA 1
ATOM 781 C C . HIS A 1 96 ? 8.411 2.598 -2.112 1.00 95.44 96 HIS A C 1
ATOM 783 O O . HIS A 1 96 ? 9.251 2.500 -3.004 1.00 95.44 96 HIS A O 1
ATOM 789 N N . ILE A 1 97 ? 7.651 3.686 -1.945 1.00 93.62 97 ILE A N 1
ATOM 790 C CA . ILE A 1 97 ? 7.696 4.856 -2.836 1.00 93.62 97 ILE A CA 1
ATOM 791 C C . ILE A 1 97 ? 9.097 5.471 -2.857 1.00 93.62 97 ILE A C 1
ATOM 793 O O . ILE A 1 97 ? 9.653 5.714 -3.926 1.00 93.62 97 ILE A O 1
ATOM 797 N N . CYS A 1 98 ? 9.699 5.693 -1.686 1.00 92.00 98 CYS A N 1
ATOM 798 C CA . CYS A 1 98 ? 11.044 6.252 -1.613 1.00 92.00 98 CYS A CA 1
ATOM 799 C C . CYS A 1 98 ? 12.091 5.289 -2.190 1.00 92.00 98 CYS A C 1
ATOM 801 O O . CYS A 1 98 ? 13.000 5.728 -2.884 1.00 92.00 98 CYS A O 1
ATOM 803 N N . THR A 1 99 ? 11.971 3.982 -1.944 1.00 89.75 99 THR A N 1
ATOM 804 C CA . THR A 1 99 ? 12.917 2.990 -2.484 1.00 89.75 99 THR A CA 1
ATOM 805 C C . THR A 1 99 ? 12.982 3.074 -4.006 1.00 89.75 99 THR A C 1
ATOM 807 O O . THR A 1 99 ? 14.080 3.156 -4.546 1.00 89.75 99 THR A O 1
ATOM 810 N N . GLU A 1 100 ? 11.833 3.150 -4.678 1.00 87.25 100 GLU A N 1
ATOM 811 C CA . GLU A 1 100 ? 11.779 3.338 -6.130 1.00 87.25 100 GLU A CA 1
ATOM 812 C C . GLU A 1 100 ? 12.440 4.644 -6.565 1.00 87.25 100 GLU A C 1
ATOM 814 O O . GLU A 1 100 ? 13.339 4.634 -7.399 1.00 87.25 100 GLU A O 1
ATOM 819 N N . GLN A 1 101 ? 12.047 5.768 -5.959 1.00 82.81 101 GLN A N 1
ATOM 820 C CA . GLN A 1 101 ? 12.537 7.094 -6.347 1.00 82.81 101 GLN A CA 1
ATOM 821 C C . GLN A 1 101 ? 14.059 7.241 -6.214 1.00 82.81 101 GLN A C 1
ATOM 823 O O . GLN A 1 101 ? 14.661 8.032 -6.938 1.00 82.81 101 GLN A O 1
ATOM 828 N N . PHE A 1 102 ? 14.682 6.515 -5.281 1.00 79.44 102 PHE A N 1
ATOM 829 C CA . PHE A 1 102 ? 16.117 6.624 -5.013 1.00 79.44 102 PHE A CA 1
ATOM 830 C C . PHE A 1 102 ? 16.963 5.499 -5.620 1.00 79.44 102 PHE A C 1
ATOM 832 O O . PHE A 1 102 ? 18.171 5.694 -5.758 1.00 79.44 102 PHE A O 1
ATOM 839 N N . LEU A 1 103 ? 16.383 4.341 -5.954 1.00 77.62 103 LEU A N 1
ATOM 840 C CA . LEU A 1 103 ? 17.132 3.182 -6.466 1.00 77.62 103 LEU A CA 1
ATOM 841 C C . LEU A 1 103 ? 16.775 2.788 -7.901 1.00 77.62 103 LEU A C 1
ATOM 843 O O . LEU A 1 103 ? 17.629 2.192 -8.552 1.00 77.62 103 LEU A O 1
ATOM 847 N N . ALA A 1 104 ? 15.584 3.162 -8.384 1.00 70.38 104 ALA A N 1
ATOM 848 C CA . ALA A 1 104 ? 15.145 3.070 -9.777 1.00 70.38 104 ALA A CA 1
ATOM 849 C C . ALA A 1 104 ? 15.450 1.721 -10.467 1.00 70.38 104 ALA A C 1
ATOM 851 O O . ALA A 1 104 ? 16.001 1.674 -11.562 1.00 70.38 104 ALA A O 1
ATOM 852 N N . ASP A 1 105 ? 15.121 0.605 -9.813 1.00 78.44 105 ASP A N 1
ATOM 853 C CA . ASP A 1 105 ? 15.397 -0.759 -10.288 1.00 78.44 105 ASP A CA 1
ATOM 854 C C . ASP A 1 105 ? 14.133 -1.533 -10.717 1.00 78.44 105 ASP A C 1
ATOM 856 O O . ASP A 1 105 ? 14.201 -2.738 -10.975 1.00 78.44 105 ASP A O 1
ATOM 860 N N . GLY A 1 106 ? 12.984 -0.854 -10.830 1.00 85.50 106 GLY A N 1
ATOM 861 C CA . GLY A 1 106 ? 11.686 -1.489 -11.080 1.00 85.50 106 GLY A CA 1
ATOM 862 C C . GLY A 1 106 ? 11.093 -2.155 -9.842 1.00 85.50 106 GLY A C 1
ATOM 863 O O . GLY A 1 106 ? 10.345 -3.133 -9.940 1.00 85.50 106 GLY A O 1
ATOM 864 N N . TYR A 1 107 ? 11.436 -1.658 -8.659 1.00 91.31 107 TYR A N 1
ATOM 865 C CA . TYR A 1 107 ? 10.970 -2.197 -7.393 1.00 91.31 107 TYR A CA 1
ATOM 866 C C . TYR A 1 107 ? 9.443 -2.106 -7.251 1.00 91.31 107 TYR A C 1
ATOM 868 O O . TYR A 1 107 ? 8.824 -3.085 -6.829 1.00 91.31 107 TYR A O 1
ATOM 876 N N . LEU A 1 108 ? 8.792 -1.007 -7.660 1.00 94.38 108 LEU A N 1
ATOM 877 C CA . LEU A 1 108 ? 7.318 -0.952 -7.615 1.00 94.38 108 LEU A CA 1
ATOM 878 C C . LEU A 1 108 ? 6.671 -1.907 -8.613 1.00 94.38 108 LEU A C 1
ATOM 880 O O . LEU A 1 108 ? 5.641 -2.488 -8.282 1.00 94.38 108 LEU A O 1
ATOM 884 N N . ALA A 1 109 ? 7.265 -2.108 -9.793 1.00 94.25 109 ALA A N 1
ATOM 885 C CA . ALA A 1 109 ? 6.792 -3.106 -10.750 1.00 94.25 109 ALA A CA 1
ATOM 886 C C . ALA A 1 109 ? 6.770 -4.510 -10.121 1.00 94.25 109 ALA A C 1
ATOM 888 O O . ALA A 1 109 ? 5.758 -5.206 -10.190 1.00 94.25 109 ALA A O 1
ATOM 889 N N . HIS A 1 110 ? 7.825 -4.878 -9.388 1.00 93.50 110 HIS A N 1
ATOM 890 C CA . HIS A 1 110 ? 7.860 -6.135 -8.641 1.00 93.50 110 HIS A CA 1
ATOM 891 C C . HIS A 1 110 ? 6.765 -6.226 -7.559 1.00 93.50 110 HIS A C 1
ATOM 893 O O . HIS A 1 110 ? 6.137 -7.274 -7.401 1.00 93.50 110 HIS A O 1
ATOM 899 N N . LEU A 1 111 ? 6.512 -5.135 -6.825 1.00 95.44 111 LEU A N 1
ATOM 900 C CA . LEU A 1 111 ? 5.455 -5.072 -5.804 1.00 95.44 111 LEU A CA 1
ATOM 901 C C . LEU A 1 111 ? 4.031 -5.081 -6.383 1.00 95.44 111 LEU A C 1
ATOM 903 O O . LEU A 1 111 ? 3.079 -5.460 -5.695 1.00 95.44 111 LEU A O 1
ATOM 907 N N . ILE A 1 112 ? 3.870 -4.627 -7.625 1.00 95.56 112 ILE A N 1
ATOM 908 C CA . ILE A 1 112 ? 2.629 -4.777 -8.385 1.00 95.56 112 ILE A CA 1
ATOM 909 C C . ILE A 1 112 ? 2.439 -6.258 -8.726 1.00 95.56 112 ILE A C 1
ATOM 911 O O . ILE A 1 112 ? 1.410 -6.831 -8.370 1.00 95.56 112 ILE A O 1
ATOM 915 N N . ASP A 1 113 ? 3.441 -6.890 -9.342 1.00 94.31 113 ASP A N 1
ATOM 916 C CA . ASP A 1 113 ? 3.351 -8.273 -9.829 1.00 94.31 113 ASP A CA 1
ATOM 917 C C . ASP A 1 113 ? 3.104 -9.292 -8.714 1.00 94.31 113 ASP A C 1
ATOM 919 O O . ASP A 1 113 ? 2.354 -10.252 -8.890 1.00 94.31 113 ASP A O 1
ATOM 923 N N . ASN A 1 114 ? 3.727 -9.096 -7.551 1.00 94.31 114 ASN A N 1
ATOM 924 C CA . ASN A 1 114 ? 3.565 -9.998 -6.412 1.00 94.31 114 ASN A CA 1
ATOM 925 C C . ASN A 1 114 ? 2.298 -9.710 -5.579 1.00 94.31 114 ASN A C 1
ATOM 927 O O . ASN A 1 114 ? 2.056 -10.377 -4.572 1.00 94.31 114 ASN A O 1
ATOM 931 N N . GLY A 1 115 ? 1.487 -8.724 -5.982 1.00 95.94 115 GLY A N 1
ATOM 932 C CA . GLY A 1 115 ? 0.234 -8.365 -5.322 1.00 95.94 115 GLY A CA 1
ATOM 933 C C . GLY A 1 115 ? 0.398 -7.688 -3.957 1.00 95.94 115 GLY A C 1
ATOM 934 O O . GLY A 1 115 ? -0.575 -7.594 -3.203 1.00 95.94 115 GLY A O 1
ATOM 935 N N . HIS A 1 116 ? 1.590 -7.198 -3.607 1.00 97.50 116 HIS A N 1
ATOM 936 C CA . HIS A 1 116 ? 1.843 -6.593 -2.299 1.00 97.50 116 HIS A CA 1
ATOM 937 C C . HIS A 1 116 ? 1.012 -5.320 -2.073 1.00 97.50 116 HIS A C 1
ATOM 939 O O . HIS A 1 116 ? 0.430 -5.146 -1.001 1.00 97.50 116 HIS A O 1
ATOM 945 N N . PHE A 1 117 ? 0.865 -4.463 -3.092 1.00 97.19 117 PHE A N 1
ATOM 946 C CA . PHE A 1 117 ? -0.020 -3.292 -3.004 1.00 97.19 117 PHE A CA 1
ATOM 947 C C . PHE A 1 117 ? -1.485 -3.680 -2.775 1.00 97.19 117 PHE A C 1
ATOM 949 O O . PHE A 1 117 ? -2.152 -3.088 -1.924 1.00 97.19 117 PHE A O 1
ATOM 956 N N . LEU A 1 118 ? -1.968 -4.720 -3.462 1.00 97.44 118 LEU A N 1
ATOM 957 C CA . LEU A 1 118 ? -3.319 -5.242 -3.258 1.00 97.44 118 LEU A CA 1
ATOM 958 C C . LEU A 1 118 ? -3.515 -5.734 -1.817 1.00 97.44 118 LEU A C 1
ATOM 960 O O . LEU A 1 118 ? -4.540 -5.450 -1.196 1.00 97.44 118 LEU A O 1
ATOM 964 N N . ALA A 1 119 ? -2.530 -6.444 -1.263 1.00 98.06 119 ALA A N 1
ATOM 965 C CA . ALA A 1 119 ? -2.578 -6.928 0.113 1.00 98.06 119 ALA A CA 1
ATOM 966 C C . ALA A 1 119 ? -2.642 -5.774 1.132 1.00 98.06 119 ALA A C 1
ATOM 968 O O . ALA A 1 119 ? -3.455 -5.818 2.061 1.00 98.06 119 ALA A O 1
ATOM 969 N N . ILE A 1 120 ? -1.859 -4.706 0.927 1.00 98.38 120 ILE A N 1
ATOM 970 C CA . ILE A 1 120 ? -1.928 -3.493 1.756 1.00 98.38 120 ILE A CA 1
ATOM 971 C C . ILE A 1 120 ? -3.321 -2.854 1.671 1.00 98.38 120 ILE A C 1
ATOM 973 O O . ILE A 1 120 ? -3.907 -2.531 2.707 1.00 98.38 120 ILE A O 1
ATOM 977 N N . LEU A 1 121 ? -3.883 -2.702 0.468 1.00 98.38 121 LEU A N 1
ATOM 978 C CA . LEU A 1 121 ? -5.204 -2.092 0.285 1.00 98.38 121 LEU A CA 1
ATOM 979 C C . LEU A 1 121 ? -6.314 -2.905 0.962 1.00 98.38 121 LEU A C 1
ATOM 981 O O . LEU A 1 121 ? -7.132 -2.339 1.684 1.00 98.38 121 LEU A O 1
ATOM 985 N N . LYS A 1 122 ? -6.293 -4.237 0.845 1.00 98.12 122 LYS A N 1
ATOM 986 C CA . LYS A 1 122 ? -7.235 -5.119 1.561 1.00 98.12 122 LYS A CA 1
ATOM 987 C C . LYS A 1 122 ? -7.136 -4.963 3.078 1.00 98.12 122 LYS A C 1
ATOM 989 O O . LYS A 1 122 ? -8.149 -4.949 3.788 1.00 98.12 122 LYS A O 1
ATOM 994 N N . ARG A 1 123 ? -5.919 -4.794 3.602 1.00 98.38 123 ARG A N 1
ATOM 995 C CA . ARG A 1 123 ? -5.732 -4.503 5.023 1.00 98.38 123 ARG A CA 1
ATOM 996 C C . ARG A 1 123 ? -6.304 -3.133 5.403 1.00 98.38 123 ARG A C 1
ATOM 998 O O . ARG A 1 123 ? -6.975 -3.034 6.432 1.00 98.38 123 ARG A O 1
ATOM 1005 N N . LEU A 1 124 ? -6.110 -2.101 4.580 1.00 98.44 124 LEU A N 1
ATOM 1006 C CA . LEU A 1 124 ? -6.712 -0.779 4.797 1.00 98.44 124 LEU A CA 1
ATOM 1007 C C . LEU A 1 124 ? -8.247 -0.841 4.810 1.00 98.44 124 LEU A C 1
ATOM 1009 O O . LEU A 1 124 ? -8.862 -0.188 5.653 1.00 98.44 124 LEU A O 1
ATOM 1013 N N . THR A 1 125 ? -8.875 -1.683 3.981 1.00 98.38 125 THR A N 1
ATOM 1014 C CA . THR A 1 125 ? -10.327 -1.936 4.038 1.00 98.38 125 THR A CA 1
ATOM 1015 C C . THR A 1 125 ? -10.762 -2.458 5.409 1.00 98.38 125 THR A C 1
ATOM 1017 O O . THR A 1 125 ? -11.760 -1.996 5.964 1.00 98.38 125 THR A O 1
ATOM 1020 N N . SER A 1 126 ? -9.990 -3.380 5.991 1.00 98.19 126 SER A N 1
ATOM 1021 C CA . SER A 1 126 ? -10.274 -3.932 7.324 1.00 98.19 126 SER A CA 1
ATOM 1022 C C . SER A 1 126 ? -10.155 -2.868 8.420 1.00 98.19 126 SER A C 1
ATOM 1024 O O . SER A 1 126 ? -11.006 -2.785 9.304 1.00 98.19 126 SER A O 1
ATOM 1026 N N . ILE A 1 127 ? -9.123 -2.019 8.346 1.00 98.06 127 ILE A N 1
ATOM 1027 C CA . ILE A 1 127 ? -8.919 -0.907 9.287 1.00 98.06 127 ILE A CA 1
ATOM 1028 C C . ILE A 1 127 ? -10.068 0.098 9.186 1.00 98.06 127 ILE A C 1
ATOM 1030 O O . ILE A 1 127 ? -10.638 0.482 10.206 1.00 98.06 127 ILE A O 1
ATOM 1034 N N . ARG A 1 128 ? -10.459 0.469 7.962 1.00 97.94 128 ARG A N 1
ATOM 1035 C CA . ARG A 1 128 ? -11.593 1.360 7.708 1.00 97.94 128 ARG A CA 1
ATOM 1036 C C . ARG A 1 128 ? -12.882 0.836 8.343 1.00 97.94 128 ARG A C 1
ATOM 1038 O O . ARG A 1 128 ? -13.590 1.595 8.998 1.00 97.94 128 ARG A O 1
ATOM 1045 N N . ALA A 1 129 ? -13.188 -0.449 8.161 1.00 97.88 129 ALA A N 1
ATOM 1046 C CA . ALA A 1 129 ? -14.373 -1.063 8.756 1.00 97.88 129 ALA A CA 1
ATOM 1047 C C . ALA A 1 129 ? -14.350 -0.977 10.293 1.00 97.88 129 ALA A C 1
ATOM 1049 O O . ALA A 1 129 ? -15.363 -0.631 10.899 1.00 97.88 129 ALA A O 1
ATOM 1050 N N . GLY A 1 130 ? -13.187 -1.214 10.913 1.00 97.06 130 GLY A N 1
ATOM 1051 C CA . GLY A 1 130 ? -12.994 -1.028 12.353 1.00 97.06 130 GLY A CA 1
ATOM 1052 C C . GLY A 1 130 ? -13.276 0.407 12.808 1.00 97.06 130 GLY A C 1
ATOM 1053 O O . GLY A 1 130 ? -14.041 0.610 13.746 1.00 97.06 130 GLY A O 1
ATOM 1054 N N . MET A 1 131 ? -12.755 1.405 12.088 1.00 96.12 131 MET A N 1
ATOM 1055 C CA . MET A 1 131 ? -12.979 2.822 12.411 1.00 96.12 131 MET A CA 1
ATOM 1056 C C . MET A 1 131 ? -14.461 3.215 12.361 1.00 96.12 131 MET A C 1
ATOM 1058 O O . MET A 1 131 ? -14.933 3.930 13.243 1.00 96.12 131 MET A O 1
ATOM 1062 N N . ILE A 1 132 ? -15.209 2.738 11.361 1.00 96.56 132 ILE A N 1
ATOM 1063 C CA . ILE A 1 132 ? -16.652 3.011 11.240 1.00 96.56 132 ILE A CA 1
ATOM 1064 C C . ILE A 1 132 ? -17.424 2.405 12.415 1.00 96.56 132 ILE A C 1
ATOM 1066 O O . ILE A 1 132 ? -18.314 3.049 12.973 1.00 96.56 132 ILE A O 1
ATOM 1070 N N . LEU A 1 133 ? -17.090 1.171 12.802 1.00 94.94 133 LEU A N 1
ATOM 1071 C CA . LEU A 1 133 ? -17.725 0.506 13.940 1.00 94.94 133 LEU A CA 1
ATOM 1072 C C . LEU A 1 133 ? -17.447 1.249 15.249 1.00 94.94 133 LEU A C 1
ATOM 1074 O O . LEU A 1 133 ? -18.372 1.456 16.036 1.00 94.94 133 LEU A O 1
ATOM 1078 N N . ASP A 1 134 ? -16.210 1.700 15.453 1.00 93.88 134 ASP A N 1
ATOM 1079 C CA . ASP A 1 134 ? -15.830 2.479 16.631 1.00 93.88 134 ASP A CA 1
ATOM 1080 C C . ASP A 1 134 ? -16.587 3.813 16.693 1.00 93.88 134 ASP A C 1
ATOM 1082 O O . ASP A 1 134 ? -17.102 4.183 17.750 1.00 93.88 134 ASP A O 1
ATOM 1086 N N . GLN A 1 135 ? -16.726 4.509 15.560 1.00 91.94 135 GLN A N 1
ATOM 1087 C CA . GLN A 1 135 ? -17.516 5.740 15.463 1.00 91.94 135 GLN A CA 1
ATOM 1088 C C . GLN A 1 135 ? -18.995 5.491 15.788 1.00 91.94 135 GLN A C 1
ATOM 1090 O O . GLN A 1 135 ? -19.571 6.192 16.619 1.00 91.94 135 GLN A O 1
ATOM 1095 N N . ALA A 1 136 ? -19.602 4.455 15.201 1.00 92.75 136 ALA A N 1
ATOM 1096 C CA . ALA A 1 136 ? -20.995 4.096 15.460 1.00 92.75 136 ALA A CA 1
ATOM 1097 C C . ALA A 1 136 ? -21.236 3.721 16.935 1.00 92.75 136 ALA A C 1
ATOM 1099 O O . ALA A 1 136 ? -22.253 4.104 17.524 1.00 92.75 136 ALA A O 1
ATOM 1100 N N . TRP A 1 137 ? -20.291 3.005 17.555 1.00 91.19 137 TRP A N 1
ATOM 1101 C CA . TRP A 1 137 ? -20.346 2.658 18.975 1.00 91.19 137 TRP A CA 1
ATOM 1102 C C . TRP A 1 137 ? -20.257 3.892 19.879 1.00 91.19 137 TRP A C 1
ATOM 1104 O O . TRP A 1 137 ? -21.009 3.989 20.852 1.00 91.19 137 TRP A O 1
ATOM 1114 N N . GLN A 1 138 ? -19.381 4.847 19.549 1.00 88.44 138 GLN A N 1
ATOM 1115 C CA . GLN A 1 138 ? -19.238 6.110 20.279 1.00 88.44 138 GLN A CA 1
ATOM 1116 C C . GLN A 1 138 ? -20.501 6.973 20.180 1.00 88.44 138 GLN A C 1
ATOM 1118 O O . GLN A 1 138 ? -20.972 7.465 21.202 1.00 88.44 138 GLN A O 1
ATOM 1123 N N . SER A 1 139 ? -21.103 7.088 18.992 1.00 88.75 139 SER A N 1
ATOM 1124 C CA . SER A 1 139 ? -22.365 7.820 18.795 1.00 88.75 139 SER A CA 1
ATOM 1125 C C . SER A 1 139 ? -23.568 7.184 19.502 1.00 88.75 139 SER A C 1
ATOM 1127 O O . SER A 1 139 ? -24.588 7.843 19.677 1.00 88.75 139 SER A O 1
ATOM 1129 N N . SER A 1 140 ? -23.460 5.916 19.909 1.00 85.19 140 SER A N 1
ATOM 1130 C CA . SER A 1 140 ? -24.525 5.171 20.593 1.00 85.19 140 SER A CA 1
ATOM 1131 C C . SER A 1 140 ? -24.393 5.170 22.124 1.00 85.19 140 SER A C 1
ATOM 1133 O O . SER A 1 140 ? -25.255 4.608 22.803 1.00 85.19 140 SER A O 1
ATOM 1135 N N . GLN A 1 141 ? -23.329 5.753 22.695 1.00 76.88 141 GLN A N 1
ATOM 1136 C CA . GLN A 1 141 ? -23.190 5.849 24.152 1.00 76.88 141 GLN A CA 1
ATOM 1137 C C . GLN A 1 141 ? -24.163 6.903 24.707 1.00 76.88 141 GLN A C 1
ATOM 1139 O O . GLN A 1 141 ? -24.210 8.014 24.177 1.00 76.88 141 GLN A O 1
ATOM 1144 N N . PRO A 1 142 ? -24.923 6.609 25.780 1.00 74.50 142 PRO A N 1
ATOM 1145 C CA . PRO A 1 142 ? -25.741 7.625 26.426 1.00 74.50 142 PRO A CA 1
ATOM 1146 C C . PRO A 1 142 ? -24.826 8.727 26.967 1.00 74.50 142 PRO A C 1
ATOM 1148 O O . PRO A 1 142 ? -23.865 8.428 27.680 1.00 74.50 142 PRO A O 1
ATOM 1151 N N . GLU A 1 143 ? -25.121 9.990 26.644 1.00 61.06 143 GLU A N 1
ATOM 1152 C CA . GLU A 1 143 ? -24.439 11.130 27.253 1.00 61.06 143 GLU A CA 1
ATOM 1153 C C . GLU A 1 143 ? -24.560 11.001 28.771 1.00 61.06 143 GLU A C 1
ATOM 1155 O O . GLU A 1 143 ? -25.642 11.135 29.348 1.00 61.06 143 GLU A O 1
ATOM 1160 N N . THR A 1 144 ? -23.449 10.711 29.445 1.00 60.34 144 THR A N 1
ATOM 1161 C CA . THR A 1 144 ? -23.396 10.822 30.895 1.00 60.34 144 THR A CA 1
ATOM 1162 C C . THR A 1 144 ? -23.436 12.308 31.204 1.00 60.34 144 THR A C 1
ATOM 1164 O O . THR A 1 144 ? -22.394 12.963 31.251 1.00 60.34 144 THR A O 1
ATOM 1167 N N . THR A 1 145 ? -24.638 12.862 31.367 1.00 62.81 145 THR A N 1
ATOM 1168 C CA . THR A 1 145 ? -24.801 14.193 31.943 1.00 62.81 145 THR A CA 1
ATOM 1169 C C . THR A 1 145 ? -24.026 14.186 33.261 1.00 62.81 145 THR A C 1
ATOM 1171 O O . THR A 1 145 ? -24.312 13.335 34.113 1.00 62.81 145 THR A O 1
ATOM 1174 N N . PRO A 1 146 ? -23.020 15.058 33.450 1.00 56.75 146 PRO A N 1
ATOM 1175 C CA . PRO A 1 146 ? -22.381 15.178 34.745 1.00 56.75 146 PRO A CA 1
ATOM 1176 C C . PRO A 1 146 ? -23.491 15.551 35.718 1.00 56.75 146 PRO A C 1
ATOM 1178 O O . PRO A 1 146 ? -24.182 16.552 35.514 1.00 56.75 146 PRO A O 1
ATOM 1181 N N . VAL A 1 147 ? -23.710 14.723 36.739 1.00 56.00 147 VAL A N 1
ATOM 1182 C CA . VAL A 1 147 ? -24.593 15.074 37.849 1.00 56.00 147 VAL A CA 1
ATOM 1183 C C . VAL A 1 147 ? -23.900 16.230 38.559 1.00 56.00 147 VAL A C 1
ATOM 1185 O O . VAL A 1 147 ? -23.083 16.020 39.450 1.00 56.00 147 VAL A O 1
ATOM 1188 N N . ALA A 1 148 ? -24.154 17.450 38.089 1.00 54.41 148 ALA A N 1
ATOM 1189 C CA . ALA A 1 148 ? -23.783 18.672 38.768 1.00 54.41 148 ALA A CA 1
ATOM 1190 C C . ALA A 1 148 ? -24.578 18.698 40.074 1.00 54.41 148 ALA A C 1
ATOM 1192 O O . ALA A 1 148 ? -25.742 19.085 40.117 1.00 54.41 148 ALA A O 1
ATOM 1193 N N . GLU A 1 149 ? -23.958 18.113 41.092 1.00 53.34 149 GLU A N 1
ATOM 1194 C CA . GLU A 1 149 ? -23.921 18.514 42.491 1.00 53.34 149 GLU A CA 1
ATOM 1195 C C . GLU A 1 149 ? -24.843 19.695 42.849 1.00 53.34 149 GLU A C 1
ATOM 1197 O O . GLU A 1 149 ? -24.411 20.811 43.122 1.00 53.34 149 GLU A O 1
ATOM 1202 N N . LEU A 1 150 ? -26.152 19.431 42.896 1.00 47.00 150 LEU A N 1
ATOM 1203 C CA . LEU A 1 150 ? -27.118 20.226 43.650 1.00 47.00 150 LEU A CA 1
ATOM 1204 C C . LEU A 1 150 ? -26.992 19.829 45.124 1.00 47.00 150 LEU A C 1
ATOM 1206 O O . LEU A 1 150 ? -27.807 19.080 45.659 1.00 47.00 150 LEU A O 1
ATOM 1210 N N . ALA A 1 151 ? -25.929 20.300 45.772 1.00 53.47 151 ALA A N 1
ATOM 1211 C CA . ALA A 1 151 ? -25.745 20.174 47.212 1.00 53.47 151 ALA A CA 1
ATOM 1212 C C . ALA A 1 151 ? -25.248 21.493 47.812 1.00 53.47 151 ALA A C 1
ATOM 1214 O O . ALA A 1 151 ? -24.116 21.600 48.268 1.00 53.47 151 ALA A O 1
ATOM 1215 N N . THR A 1 152 ? -26.127 22.495 47.873 1.00 55.47 152 THR A N 1
ATOM 1216 C CA . THR A 1 152 ? -26.017 23.573 48.865 1.00 55.47 152 THR A CA 1
ATOM 1217 C C . THR A 1 152 ? -27.397 23.914 49.434 1.00 55.47 152 THR A C 1
ATOM 1219 O O . THR A 1 152 ? -28.197 24.619 48.831 1.00 55.47 152 THR A O 1
ATOM 1222 N N . GLY A 1 153 ? -27.685 23.389 50.627 1.00 37.97 153 GLY A N 1
ATOM 1223 C CA . GLY A 1 153 ? -28.854 23.748 51.437 1.00 37.97 153 GLY A CA 1
ATOM 1224 C C . GLY A 1 153 ? -28.901 22.929 52.736 1.00 37.97 153 GLY A C 1
ATOM 1225 O O . GLY A 1 153 ? -28.757 21.711 52.652 1.00 37.97 153 GLY A O 1
ATOM 1226 N N . PRO A 1 154 ? -29.017 23.540 53.934 1.00 53.75 154 PRO A N 1
ATOM 1227 C CA . PRO A 1 154 ? -28.504 22.935 55.161 1.00 53.75 154 PRO A CA 1
ATOM 1228 C C . PRO A 1 154 ? -29.533 22.130 55.972 1.00 53.75 154 PRO A C 1
ATOM 1230 O O . PRO A 1 154 ? -30.713 22.456 56.020 1.00 53.75 154 PRO A O 1
ATOM 1233 N N . ALA A 1 155 ? -28.994 21.120 56.664 1.00 48.97 155 ALA A N 1
ATOM 1234 C CA . ALA A 1 155 ? -29.412 20.535 57.942 1.00 48.97 155 ALA A CA 1
ATOM 1235 C C . ALA A 1 155 ? -30.916 20.321 58.210 1.00 48.97 155 ALA A C 1
ATOM 1237 O O . ALA A 1 155 ? -31.589 21.201 58.740 1.00 48.97 155 ALA A O 1
ATOM 1238 N N . ILE A 1 156 ? -31.376 19.073 58.056 1.00 37.31 156 ILE A N 1
ATOM 1239 C CA . ILE A 1 156 ? -32.396 18.496 58.946 1.00 37.31 156 ILE A CA 1
ATOM 1240 C C . ILE A 1 156 ? -31.923 17.107 59.384 1.00 37.31 156 ILE A C 1
ATOM 1242 O O . ILE A 1 156 ? -31.730 16.200 58.576 1.00 37.31 156 ILE A O 1
ATOM 1246 N N . SER A 1 157 ? -31.692 16.984 60.688 1.00 43.91 157 SER A N 1
ATOM 1247 C CA . SER A 1 157 ? -31.402 15.739 61.390 1.00 43.91 157 SER A CA 1
ATOM 1248 C C . SER A 1 157 ? -32.629 14.823 61.446 1.00 43.91 157 SER A C 1
ATOM 1250 O O . SER A 1 157 ? -33.751 15.300 61.578 1.00 43.91 157 SER A O 1
ATOM 1252 N N . ALA A 1 158 ? -32.342 13.518 61.508 1.00 41.31 158 ALA A N 1
ATOM 1253 C CA . ALA A 1 158 ? -33.222 12.400 61.860 1.00 41.31 158 ALA A CA 1
ATOM 1254 C C . ALA A 1 158 ? -34.216 11.919 60.785 1.00 41.31 158 ALA A C 1
ATOM 1256 O O . ALA A 1 158 ? -35.180 12.593 60.449 1.00 41.31 158 ALA A O 1
ATOM 1257 N N . ILE A 1 159 ? -34.023 10.680 60.320 1.00 37.59 159 ILE A N 1
ATOM 1258 C CA . ILE A 1 159 ? -34.832 9.500 60.685 1.00 37.59 159 ILE A CA 1
ATOM 1259 C C . ILE A 1 159 ? -34.204 8.271 59.999 1.00 37.59 159 ILE A C 1
ATOM 1261 O O . ILE A 1 159 ? -33.869 8.289 58.817 1.00 37.59 159 ILE A O 1
ATOM 1265 N N . SER A 1 160 ? -34.004 7.219 60.789 1.00 38.72 160 SER A N 1
ATOM 1266 C CA . SER A 1 160 ? -33.682 5.864 60.343 1.00 38.72 160 SER A CA 1
ATOM 1267 C C . SER A 1 160 ? -34.923 5.242 59.701 1.00 38.72 160 SER A C 1
ATOM 1269 O O . SER A 1 160 ? -35.960 5.248 60.351 1.00 38.72 160 SER A O 1
ATOM 1271 N N . ASP A 1 161 ? -34.829 4.726 58.470 1.00 34.69 161 ASP A N 1
ATOM 1272 C CA . ASP A 1 161 ? -35.295 3.373 58.119 1.00 34.69 161 ASP A CA 1
ATOM 1273 C C . ASP A 1 161 ? -35.134 3.019 56.626 1.00 34.69 161 ASP A C 1
ATOM 1275 O O . ASP A 1 161 ? -35.535 3.731 55.711 1.00 34.69 161 ASP A O 1
ATOM 1279 N N . HIS A 1 162 ? -34.497 1.864 56.433 1.00 37.72 162 HIS A N 1
ATOM 1280 C CA . HIS A 1 162 ? -34.765 0.801 55.462 1.00 37.72 162 HIS A CA 1
ATOM 1281 C C . HIS A 1 162 ? -35.561 1.115 54.168 1.00 37.72 162 HIS A C 1
ATOM 1283 O O . HIS A 1 162 ? -36.785 1.054 54.142 1.00 37.72 162 HIS A O 1
ATOM 1289 N N . ALA A 1 163 ? -34.852 1.237 53.037 1.00 34.47 163 ALA A N 1
ATOM 1290 C CA . ALA A 1 163 ? -35.309 0.711 51.743 1.00 34.47 163 ALA A CA 1
ATOM 1291 C C . ALA A 1 163 ? -34.110 0.478 50.807 1.00 34.47 163 ALA A C 1
ATOM 1293 O O . ALA A 1 163 ? -33.381 1.398 50.435 1.00 34.47 163 ALA A O 1
ATOM 1294 N N . ALA A 1 164 ? -33.891 -0.786 50.448 1.00 35.62 164 ALA A N 1
ATOM 1295 C CA . ALA A 1 164 ? -32.838 -1.226 49.548 1.00 35.62 164 ALA A CA 1
ATOM 1296 C C . ALA A 1 164 ? -33.032 -0.650 48.133 1.00 35.62 164 ALA A C 1
ATOM 1298 O O . ALA A 1 164 ? -34.022 -0.918 47.456 1.00 35.62 164 ALA A O 1
ATOM 1299 N N . ARG A 1 165 ? -32.041 0.121 47.684 1.00 33.06 165 ARG A N 1
ATOM 1300 C CA . ARG A 1 165 ? -31.881 0.620 46.314 1.00 33.06 165 ARG A CA 1
ATOM 1301 C C . ARG A 1 165 ? -31.117 -0.442 45.504 1.00 33.06 165 ARG A C 1
ATOM 1303 O O . ARG A 1 165 ? -30.056 -0.864 45.977 1.00 33.06 165 ARG A O 1
ATOM 1310 N N . PRO A 1 166 ? -31.570 -0.887 44.319 1.00 35.84 166 PRO A N 1
ATOM 1311 C CA . PRO A 1 166 ? -30.751 -1.764 43.495 1.00 35.84 166 PRO A CA 1
ATOM 1312 C C . PRO A 1 166 ? -29.599 -0.949 42.895 1.00 35.84 166 PRO A C 1
ATOM 1314 O O . PRO A 1 166 ? -29.810 0.080 42.254 1.00 35.84 166 PRO A O 1
ATOM 1317 N N . LYS A 1 167 ? -28.373 -1.401 43.176 1.00 39.91 167 LYS A N 1
ATOM 1318 C CA . LYS A 1 167 ? -27.114 -0.864 42.656 1.00 39.91 167 LYS A CA 1
ATOM 1319 C C . LYS A 1 167 ? -26.870 -1.375 41.235 1.00 39.91 167 LYS A C 1
ATOM 1321 O O . LYS A 1 167 ? -26.978 -2.571 40.988 1.00 39.91 167 LYS A O 1
ATOM 1326 N N . ASP A 1 168 ? -26.489 -0.448 40.365 1.00 39.53 168 ASP A N 1
ATOM 1327 C CA . ASP A 1 168 ? -25.495 -0.572 39.297 1.00 39.53 168 ASP A CA 1
ATOM 1328 C C . ASP A 1 168 ? -25.506 -1.853 38.445 1.00 39.53 168 ASP A C 1
ATOM 1330 O O . ASP A 1 168 ? -24.891 -2.866 38.788 1.00 39.53 168 ASP A O 1
ATOM 1334 N N . SER A 1 169 ? -26.061 -1.763 37.230 1.00 47.34 169 SER A N 1
ATOM 1335 C CA . SER A 1 169 ? -25.776 -2.721 36.156 1.00 47.34 169 SER A CA 1
ATOM 1336 C C . SER A 1 169 ? -24.362 -2.499 35.600 1.00 47.34 169 SER A C 1
ATOM 1338 O O . SER A 1 169 ? -24.162 -2.012 34.487 1.00 47.34 169 SER A O 1
ATOM 1340 N N . LYS A 1 170 ? -23.341 -2.876 36.370 1.00 50.91 170 LYS A N 1
ATOM 1341 C CA . LYS A 1 170 ? -22.035 -3.200 35.792 1.00 50.91 170 LYS A CA 1
ATOM 1342 C C . LYS A 1 170 ? -22.177 -4.580 35.167 1.00 50.91 170 LYS A C 1
ATOM 1344 O O . LYS A 1 170 ? -22.379 -5.558 35.887 1.00 50.91 170 LYS A O 1
ATOM 1349 N N . LEU A 1 171 ? -22.105 -4.676 33.836 1.00 56.47 171 LEU A N 1
ATOM 1350 C CA . LEU A 1 171 ? -21.971 -5.982 33.197 1.00 56.47 171 LEU A CA 1
ATOM 1351 C C . LEU A 1 171 ? -20.769 -6.691 33.831 1.00 56.47 171 LEU A C 1
ATOM 1353 O O . LEU A 1 171 ? -19.651 -6.178 33.825 1.00 56.47 171 LEU A O 1
ATOM 1357 N N . SER A 1 172 ? -21.029 -7.862 34.409 1.00 64.44 172 SER A N 1
ATOM 1358 C CA . SER A 1 172 ? -19.997 -8.719 34.984 1.00 64.44 172 SER A CA 1
ATOM 1359 C C . SER A 1 172 ? -18.901 -8.978 33.948 1.00 64.44 172 SER A C 1
ATOM 1361 O O . SER A 1 172 ? -19.201 -9.177 32.769 1.00 64.44 172 SER A O 1
ATOM 1363 N N . LYS A 1 173 ? -17.637 -9.049 34.388 1.00 58.31 173 LYS A N 1
ATOM 1364 C CA . LYS A 1 173 ? -16.493 -9.456 33.548 1.00 58.31 173 LYS A CA 1
ATOM 1365 C C . LYS A 1 173 ? -16.773 -10.753 32.772 1.00 58.31 173 LYS A C 1
ATOM 1367 O O . LYS A 1 173 ? -16.296 -10.919 31.656 1.00 58.31 173 LYS A O 1
ATOM 1372 N N . ALA A 1 174 ? -17.615 -11.634 33.318 1.00 56.03 174 ALA A N 1
ATOM 1373 C CA . ALA A 1 174 ? -18.063 -12.852 32.647 1.00 56.03 174 ALA A CA 1
ATOM 1374 C C . ALA A 1 174 ? -18.868 -12.581 31.359 1.00 56.03 174 ALA A C 1
ATOM 1376 O O . ALA A 1 174 ? -18.745 -13.323 30.389 1.00 56.03 174 ALA A O 1
ATOM 1377 N N . ASN A 1 175 ? -19.655 -11.503 31.314 1.00 58.91 175 ASN A N 1
ATOM 1378 C CA . ASN A 1 175 ? -20.415 -11.122 30.123 1.00 58.91 175 ASN A CA 1
ATOM 1379 C C . ASN A 1 175 ? -19.535 -10.412 29.085 1.00 58.91 175 ASN A C 1
ATOM 1381 O O . ASN A 1 175 ? -19.753 -10.592 27.891 1.00 58.91 175 ASN A O 1
ATOM 1385 N N . GLN A 1 176 ? -18.512 -9.670 29.524 1.00 58.31 176 GLN A N 1
ATOM 1386 C CA . GLN A 1 176 ? -17.515 -9.076 28.623 1.00 58.31 176 GLN A CA 1
ATOM 1387 C C . GLN A 1 176 ? -16.670 -10.159 27.936 1.00 58.31 176 GLN A C 1
ATOM 1389 O O . GLN A 1 176 ? -16.487 -10.113 26.721 1.00 58.31 176 GLN A O 1
ATOM 1394 N N . ASN A 1 177 ? -16.245 -11.185 28.680 1.00 63.16 177 ASN A N 1
ATOM 1395 C CA . ASN A 1 177 ? -15.508 -12.313 28.105 1.00 63.16 177 ASN A CA 1
ATOM 1396 C C . ASN A 1 177 ? -16.370 -13.133 27.132 1.00 63.16 177 ASN A C 1
ATOM 1398 O O . ASN A 1 177 ? -15.900 -13.475 26.053 1.00 63.16 177 ASN A O 1
ATOM 1402 N N . ARG A 1 178 ? -17.656 -13.356 27.441 1.00 64.88 178 ARG A N 1
ATOM 1403 C CA . ARG A 1 178 ? -18.583 -14.055 26.529 1.00 64.88 178 ARG A CA 1
ATOM 1404 C C . ARG A 1 178 ? -18.830 -13.313 25.215 1.00 64.88 178 ARG A C 1
ATOM 1406 O O . ARG A 1 178 ? -19.043 -13.951 24.187 1.00 64.88 178 ARG A O 1
ATOM 1413 N N . LEU A 1 179 ? -18.828 -11.980 25.238 1.00 55.97 179 LEU A N 1
ATOM 1414 C CA . LEU A 1 179 ? -18.954 -11.172 24.022 1.00 55.97 179 LEU A CA 1
ATOM 1415 C C . LEU A 1 179 ? -17.674 -11.221 23.181 1.00 55.97 179 LEU A C 1
ATOM 1417 O O . LEU A 1 179 ? -17.762 -11.330 21.961 1.00 55.97 179 LEU A O 1
ATOM 1421 N N . ARG A 1 180 ? -16.504 -11.229 23.827 1.00 62.88 180 ARG A N 1
ATOM 1422 C CA . ARG A 1 180 ? -15.207 -11.370 23.156 1.00 62.88 180 ARG A CA 1
ATOM 1423 C C . ARG A 1 180 ? -15.038 -12.738 22.485 1.00 62.88 180 ARG A C 1
ATOM 1425 O O . ARG A 1 180 ? -14.677 -12.791 21.316 1.00 62.88 180 ARG A O 1
ATOM 1432 N N . GLU A 1 181 ? -15.392 -13.824 23.170 1.00 71.19 181 GLU A N 1
ATOM 1433 C CA . GLU A 1 181 ? -15.330 -15.185 22.607 1.00 71.19 181 GLU A CA 1
ATOM 1434 C C . GLU A 1 181 ? -16.280 -15.367 21.411 1.00 71.19 181 GLU A C 1
ATOM 1436 O O . GLU A 1 181 ? -15.925 -16.001 20.418 1.00 71.19 181 GLU A O 1
ATOM 1441 N N . ARG A 1 182 ? -17.480 -14.769 21.459 1.00 71.62 182 ARG A N 1
ATOM 1442 C CA . ARG A 1 182 ? -18.412 -14.777 20.316 1.00 71.62 182 ARG A CA 1
ATOM 1443 C C . ARG A 1 182 ? -17.887 -13.993 19.114 1.00 71.62 182 ARG A C 1
ATOM 1445 O O . ARG A 1 182 ? -18.183 -14.367 17.984 1.00 71.62 182 ARG A O 1
ATOM 1452 N N . PHE A 1 183 ? -17.136 -12.923 19.353 1.00 59.12 183 PHE A N 1
ATOM 1453 C CA . PHE A 1 183 ? -16.544 -12.103 18.300 1.00 59.12 183 PHE A CA 1
ATOM 1454 C C . PHE A 1 183 ? -15.387 -12.829 17.599 1.00 59.12 183 PHE A C 1
ATOM 1456 O O . PHE A 1 183 ? -15.337 -12.858 16.372 1.00 59.12 183 PHE A O 1
ATOM 1463 N N . GLU A 1 184 ? -14.522 -13.508 18.356 1.00 68.50 184 GLU A N 1
ATOM 1464 C CA . GLU A 1 184 ? -13.418 -14.298 17.793 1.00 68.50 184 GLU A CA 1
ATOM 1465 C C . GLU A 1 184 ? -13.936 -15.461 16.923 1.00 68.50 184 GLU A C 1
ATOM 1467 O O . GLU A 1 184 ? -13.436 -15.657 15.818 1.00 68.50 184 GLU A O 1
ATOM 1472 N N . GLN A 1 185 ? -15.015 -16.143 17.334 1.00 70.00 185 GLN A N 1
ATOM 1473 C CA . GLN A 1 185 ? -15.645 -17.220 16.548 1.00 70.00 185 GLN A CA 1
ATOM 1474 C C . GLN A 1 185 ? -16.292 -16.751 15.233 1.00 70.00 185 GLN A C 1
ATOM 1476 O O . GLN A 1 185 ? -16.379 -17.526 14.278 1.00 70.00 185 GLN A O 1
ATOM 1481 N N . LEU A 1 186 ? -16.767 -15.503 15.168 1.00 57.03 186 LEU A N 1
ATOM 1482 C CA . LEU A 1 186 ? -17.353 -14.941 13.947 1.00 57.03 186 LEU A CA 1
ATOM 1483 C C . LEU A 1 186 ? -16.278 -14.576 12.920 1.00 57.03 186 LEU A C 1
ATOM 1485 O O . LEU A 1 186 ? -16.490 -14.771 11.726 1.00 57.03 186 LEU A O 1
ATOM 1489 N N . ILE A 1 187 ? -15.109 -14.125 13.380 1.00 58.25 187 ILE A N 1
ATOM 1490 C CA . ILE A 1 187 ? -13.970 -13.819 12.508 1.00 58.25 187 ILE A CA 1
ATOM 1491 C C . ILE A 1 187 ? -13.401 -15.104 11.894 1.00 58.25 187 ILE A C 1
ATOM 1493 O O . ILE A 1 187 ? -13.104 -15.126 10.703 1.00 58.25 187 ILE A O 1
ATOM 1497 N N . THR A 1 188 ? -13.311 -16.199 12.657 1.00 63.38 188 THR A N 1
ATOM 1498 C CA . THR A 1 188 ? -12.772 -17.470 12.133 1.00 63.38 188 THR A CA 1
ATOM 1499 C C . THR A 1 188 ? -13.696 -18.131 11.107 1.00 63.38 188 THR A C 1
ATOM 1501 O O . THR A 1 188 ? -13.216 -18.772 10.181 1.00 63.38 188 THR A O 1
ATOM 1504 N N . ARG A 1 189 ? -15.019 -17.952 11.222 1.00 52.28 189 ARG A N 1
ATOM 1505 C CA . ARG A 1 189 ? -15.997 -18.527 10.280 1.00 52.28 189 ARG A CA 1
ATOM 1506 C C . ARG A 1 189 ? -16.106 -17.791 8.948 1.00 52.28 189 ARG A C 1
ATOM 1508 O O . ARG A 1 189 ? -16.618 -18.365 7.997 1.00 52.28 189 ARG A O 1
ATOM 1515 N N . SER A 1 190 ? -15.644 -16.545 8.867 1.00 50.81 190 SER A N 1
ATOM 1516 C CA . SER A 1 190 ? -15.730 -15.755 7.634 1.00 50.81 190 SER A CA 1
ATOM 1517 C C . SER A 1 190 ? -14.549 -15.975 6.676 1.00 50.81 190 SER A C 1
ATOM 1519 O O . SER A 1 190 ? -14.515 -15.346 5.624 1.00 50.81 190 SER A O 1
ATOM 1521 N N . GLY A 1 191 ? -13.592 -16.843 7.037 1.00 45.94 191 GLY A N 1
ATOM 1522 C CA . GLY A 1 191 ? -12.425 -17.215 6.222 1.00 45.94 191 GLY A CA 1
ATOM 1523 C C . GLY A 1 191 ? -12.519 -18.588 5.542 1.00 45.94 191 GLY A C 1
ATOM 1524 O O . GLY A 1 191 ? -11.560 -19.007 4.903 1.00 45.94 191 GLY A O 1
ATOM 1525 N N . GLU A 1 192 ? -13.648 -19.287 5.676 1.00 50.03 192 GLU A N 1
ATOM 1526 C CA . GLU A 1 192 ? -13.924 -20.568 5.012 1.00 50.03 192 GLU A CA 1
ATOM 1527 C C . GLU A 1 192 ? -15.138 -20.411 4.085 1.00 50.03 192 GLU A C 1
ATOM 1529 O O . GLU A 1 192 ? -16.243 -20.857 4.396 1.00 50.03 192 GLU A O 1
ATOM 1534 N N . SER A 1 193 ? -14.977 -19.708 2.964 1.00 40.47 193 SER A N 1
ATOM 1535 C CA . SER A 1 193 ? -15.901 -19.740 1.817 1.00 40.47 193 SER A CA 1
ATOM 1536 C C . SER A 1 193 ? -15.169 -19.341 0.547 1.00 40.47 193 SER A C 1
ATOM 1538 O O . SER A 1 193 ? -14.421 -18.341 0.604 1.00 40.47 193 SER A O 1
#

Secondary structure (DSSP, 8-state):
--PPPPHHHHHHHHTTHHHHH-TT--SEEE-TTT-SS--EEE-HHHHHHHHHHHHTT-S--S-HHHHHHHHHHHHH-GGGGGT--HHHHHHHHHHHHHHHHHH-SSHHHHHHHTTHHHHHHHHHHHHHHHHHHHHHHHHTS----------------------PPPP-----HHHHHHHHHHHHHHHHHTT--

Foldseek 3Di:
DQDDADLVLLVQLLVCLVVLVDPVRDQWDQQCVVDVQARIGGDPSVVVSLVSCVVSRLADDDPLVVCLVVLVVCLVPVVVLQPDDSVNSNSNSNSQVVCCVPRNPCSVVVCSVSSVVSSSSVSSVVVSVVNVVVVVVVVPDPPPPPPPDPDDDDDDDDDDDDDDDDDDPPPPVVVVVVVVVVVVVVVVVVPPD

pLDDT: mean 81.96, std 19.97, range [33.06, 98.5]

Radius of gyration: 26.06 Å; chains: 1; bounding box: 55×44×87 Å

Sequence (193 aa):
MTTTITVENLDRVLAFLPLFEDQNLKLYKFEPEASLFDPYCYSFEFLNFLNSLEQEGLTLSFNWAAWRAEAKHFVEDPSLLNAAPLPTLQQLLTTHICTEQFLADGYLAHLIDNGHFLAILKRLTSIRAGMILDQAWQSSQPETTPVAELATGPAISAISDHAARPKDSKLSKANQNRLRERFEQLITRSGES